Protein AF-A0A944BWU1-F1 (afdb_monomer_lite)

Sequence (364 aa):
SRRGCTFDENEFIAPIFDGNGNPDDLSQSSNGYYTRQQMIELLKYAKSKGVKVIPEIETPAHARAALVAMKARYNKYAATDMAMAEQYKMWDDNDKSVYTSAQSYHDNVLNVAHEGVFNFVYKVVDELEKMWKDAGLKLDIVHLGGDEVPKGSWDASPDIQALMKAKGLKDAHEVSEYFISRVTEHLAQKGIKAGGWQEVGLDHPDSHNATVAPRFAMVNAWSTVGSRANIPYRLANAGYPTILSNVTNFYVDMAYTWHQYDKGLHWGGYCDEYASWFAQPYDVYRSERYDYNGVALDVLKSAEGKTPLQKPENIIGVQGQLWSETIRDFDQVQYYMLPKIFGLALRGWDAKPEWDDAKPETYI

Radius of gyration: 21.58 Å; chains: 1; bounding box: 47×48×66 Å

Structure (mmCIF, N/CA/C/O backbone):
data_AF-A0A944BWU1-F1
#
_entry.id   AF-A0A944BWU1-F1
#
loop_
_atom_site.group_PDB
_atom_site.id
_atom_site.type_symbol
_atom_site.label_atom_id
_atom_site.label_alt_id
_atom_site.label_comp_id
_atom_site.label_asym_id
_atom_site.label_entity_id
_atom_site.label_seq_id
_atom_site.pdbx_PDB_ins_code
_atom_site.Cartn_x
_atom_site.Cartn_y
_atom_site.Cartn_z
_atom_site.occupancy
_atom_site.B_iso_or_equiv
_atom_site.auth_seq_id
_atom_site.auth_comp_id
_atom_site.auth_asym_id
_atom_site.auth_atom_id
_atom_site.pdbx_PDB_model_num
ATOM 1 N N . SER A 1 1 ? 10.413 -11.295 -10.332 1.00 81.44 1 SER A N 1
ATOM 2 C CA . SER A 1 1 ? 11.051 -10.843 -9.079 1.00 81.44 1 SER A CA 1
ATOM 3 C C . SER A 1 1 ? 12.186 -11.790 -8.752 1.00 81.44 1 SER A C 1
ATOM 5 O O . SER A 1 1 ? 11.959 -12.887 -8.255 1.00 81.44 1 SER A O 1
ATOM 7 N N . ARG A 1 2 ? 13.401 -11.392 -9.128 1.00 90.75 2 ARG A N 1
ATOM 8 C CA . ARG A 1 2 ? 14.630 -12.078 -8.735 1.00 90.75 2 ARG A CA 1
ATOM 9 C C . ARG A 1 2 ? 15.527 -11.060 -8.046 1.00 90.75 2 ARG A C 1
ATOM 11 O O . ARG A 1 2 ? 15.568 -9.907 -8.492 1.00 90.75 2 ARG A O 1
ATOM 18 N N . ARG A 1 3 ? 16.199 -11.478 -6.981 1.00 93.12 3 ARG A N 1
ATOM 19 C CA . ARG A 1 3 ? 17.168 -10.698 -6.224 1.00 93.12 3 ARG A CA 1
ATOM 20 C C . ARG A 1 3 ? 18.500 -11.429 -6.208 1.00 93.12 3 ARG A C 1
ATOM 22 O O . ARG A 1 3 ? 18.547 -12.619 -5.917 1.00 93.12 3 ARG A O 1
ATOM 29 N N . GLY A 1 4 ? 19.575 -10.721 -6.521 1.00 92.81 4 GLY A N 1
ATOM 30 C CA . GLY A 1 4 ? 20.904 -11.315 -6.622 1.00 92.81 4 GLY A CA 1
ATOM 31 C C . GLY A 1 4 ? 22.009 -10.274 -6.568 1.00 92.81 4 GLY A C 1
ATOM 32 O O . GLY A 1 4 ? 21.749 -9.079 -6.693 1.00 92.81 4 GLY A O 1
ATOM 33 N N . CYS A 1 5 ? 23.248 -10.718 -6.372 1.00 91.94 5 CYS A N 1
ATOM 34 C CA . CYS A 1 5 ? 24.413 -9.833 -6.325 1.00 91.94 5 CYS A CA 1
ATOM 35 C C . CYS A 1 5 ? 24.635 -9.138 -7.680 1.00 91.94 5 CYS A C 1
ATOM 37 O O . CYS A 1 5 ? 25.035 -9.780 -8.649 1.00 91.94 5 CYS A O 1
ATOM 39 N N . THR A 1 6 ? 24.378 -7.831 -7.747 1.00 92.12 6 THR A N 1
ATOM 40 C CA . THR A 1 6 ? 24.479 -7.007 -8.963 1.00 92.12 6 THR A CA 1
ATOM 41 C C . THR A 1 6 ? 25.117 -5.653 -8.660 1.00 92.12 6 THR A C 1
ATOM 43 O O . THR A 1 6 ? 25.081 -5.186 -7.522 1.00 92.12 6 THR A O 1
ATOM 46 N N . PHE A 1 7 ? 25.685 -5.028 -9.693 1.00 90.25 7 PHE A N 1
ATOM 47 C CA . PHE A 1 7 ? 26.200 -3.658 -9.660 1.00 90.25 7 PHE A CA 1
ATOM 48 C C . PHE A 1 7 ? 25.303 -2.651 -10.396 1.00 90.25 7 PHE A C 1
ATOM 50 O O . PHE A 1 7 ? 25.502 -1.451 -10.227 1.00 90.25 7 PHE A O 1
ATOM 57 N N . ASP A 1 8 ? 24.352 -3.110 -11.218 1.00 91.12 8 ASP A N 1
ATOM 58 C CA . ASP A 1 8 ? 23.566 -2.253 -12.122 1.00 91.12 8 ASP A CA 1
ATOM 59 C C . ASP A 1 8 ? 22.047 -2.494 -12.085 1.00 91.12 8 ASP A C 1
ATOM 61 O O . ASP A 1 8 ? 21.281 -1.699 -12.623 1.00 91.12 8 ASP A O 1
ATOM 65 N N . GLU A 1 9 ? 21.617 -3.589 -11.458 1.00 93.94 9 GLU A N 1
ATOM 66 C CA . GLU A 1 9 ? 20.231 -4.048 -11.367 1.00 93.94 9 GLU A CA 1
ATOM 67 C C . GLU A 1 9 ? 19.483 -4.223 -12.710 1.00 93.94 9 GLU A C 1
ATOM 69 O O . GLU A 1 9 ? 18.250 -4.221 -12.747 1.00 93.94 9 GLU A O 1
ATOM 74 N N . ASN A 1 10 ? 20.197 -4.436 -13.824 1.00 91.25 10 ASN A N 1
ATOM 75 C CA . ASN A 1 10 ? 19.574 -4.590 -15.149 1.00 91.25 10 ASN A CA 1
ATOM 76 C C . ASN A 1 10 ? 18.843 -5.936 -15.343 1.00 91.25 10 ASN A C 1
ATOM 78 O O . ASN A 1 10 ? 17.923 -6.029 -16.156 1.00 91.25 10 ASN A O 1
ATOM 82 N N . GLU A 1 11 ? 19.228 -6.989 -14.617 1.00 90.88 11 GLU A N 1
ATOM 83 C CA . GLU A 1 11 ? 18.634 -8.334 -14.756 1.00 90.88 11 GLU A CA 1
ATOM 84 C C . GLU A 1 11 ? 17.853 -8.809 -13.520 1.00 90.88 11 GLU A C 1
ATOM 86 O O . GLU A 1 11 ? 16.952 -9.656 -13.620 1.00 90.88 11 GLU A O 1
ATOM 91 N N . PHE A 1 12 ? 18.214 -8.290 -12.348 1.00 92.69 12 PHE A N 1
ATOM 92 C CA . PHE A 1 12 ? 17.651 -8.619 -11.042 1.00 92.69 12 PHE A CA 1
ATOM 93 C C . PHE A 1 12 ? 17.955 -7.492 -10.052 1.00 92.69 12 PHE A C 1
ATOM 95 O O . PHE A 1 12 ? 18.877 -6.714 -10.259 1.00 92.69 12 PHE A O 1
ATOM 102 N N . ILE A 1 13 ? 17.167 -7.400 -8.983 1.00 93.88 13 ILE A N 1
ATOM 103 C CA . ILE A 1 13 ? 17.279 -6.334 -7.977 1.00 93.88 13 ILE A CA 1
ATOM 104 C C . ILE A 1 13 ? 18.350 -6.722 -6.946 1.00 93.88 13 ILE A C 1
ATOM 106 O O . ILE A 1 13 ? 18.571 -7.909 -6.698 1.00 93.88 13 ILE A O 1
ATOM 110 N N . ALA A 1 14 ? 18.997 -5.749 -6.312 1.00 93.25 14 ALA A N 1
ATOM 111 C CA . ALA A 1 14 ? 19.922 -6.007 -5.217 1.00 93.25 14 ALA A CA 1
ATOM 112 C C . ALA A 1 14 ? 19.252 -6.802 -4.064 1.00 93.25 14 ALA A C 1
ATOM 114 O O . ALA A 1 14 ? 18.037 -6.666 -3.826 1.00 93.25 14 ALA A O 1
ATOM 115 N N . PRO A 1 15 ? 20.014 -7.647 -3.339 1.00 92.25 15 PRO A N 1
ATOM 116 C CA . PRO A 1 15 ? 19.483 -8.431 -2.227 1.00 92.25 15 PRO A CA 1
ATOM 117 C C . PRO A 1 15 ? 19.011 -7.544 -1.068 1.00 92.25 15 PRO A C 1
ATOM 119 O O . PRO A 1 15 ? 19.617 -6.515 -0.777 1.00 92.25 15 PRO A O 1
ATOM 122 N N . ILE A 1 16 ? 17.947 -7.966 -0.383 1.00 91.44 16 ILE A N 1
ATOM 123 C CA . ILE A 1 16 ? 17.478 -7.373 0.876 1.00 91.44 16 ILE A CA 1
ATOM 124 C C . ILE A 1 16 ? 16.772 -8.447 1.712 1.00 91.44 16 ILE A C 1
ATOM 126 O O . ILE A 1 16 ? 16.120 -9.323 1.144 1.00 91.44 16 ILE A O 1
ATOM 130 N N . PHE A 1 17 ? 16.888 -8.342 3.040 1.00 89.94 17 PHE A N 1
ATOM 131 C CA . PHE A 1 17 ? 16.266 -9.179 4.080 1.00 89.94 17 PHE A CA 1
ATOM 132 C C . PHE A 1 17 ? 16.670 -10.659 4.121 1.00 89.94 17 PHE A C 1
ATOM 134 O O . PHE A 1 17 ? 17.009 -11.147 5.201 1.00 89.94 17 PHE A O 1
ATOM 141 N N . ASP A 1 18 ? 16.611 -11.362 2.991 1.00 86.50 18 ASP A N 1
ATOM 142 C CA . ASP A 1 18 ? 16.863 -12.799 2.884 1.00 86.50 18 ASP A CA 1
ATOM 143 C C . ASP A 1 18 ? 17.530 -13.190 1.553 1.00 86.50 18 ASP A C 1
ATOM 145 O O . ASP A 1 18 ? 17.575 -12.419 0.588 1.00 86.50 18 ASP A O 1
ATOM 149 N N . GLY A 1 19 ? 18.007 -14.432 1.493 1.00 85.12 19 GLY A N 1
ATOM 150 C CA . GLY A 1 19 ? 18.585 -15.069 0.319 1.00 85.12 19 GLY A CA 1
ATOM 151 C C . GLY A 1 19 ? 20.106 -15.179 0.369 1.00 85.12 19 GLY A C 1
ATOM 152 O O . GLY A 1 19 ? 20.797 -14.529 1.147 1.00 85.12 19 GLY A O 1
ATOM 153 N N . ASN A 1 20 ? 20.642 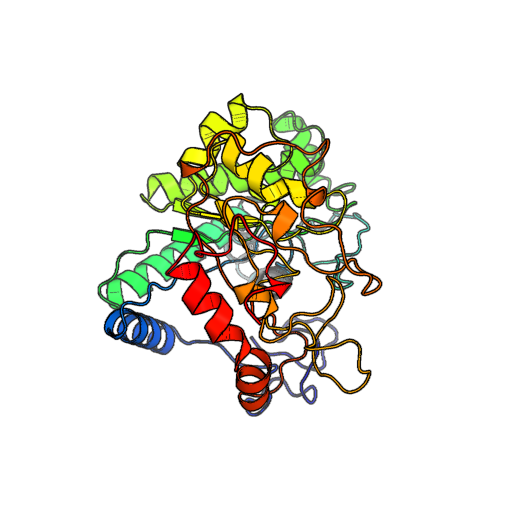-16.012 -0.520 1.00 88.81 20 ASN A N 1
ATOM 154 C CA . ASN A 1 20 ? 22.075 -16.298 -0.643 1.00 88.81 20 ASN A CA 1
ATOM 155 C C . ASN A 1 20 ? 22.765 -15.488 -1.759 1.00 88.81 20 ASN A C 1
ATOM 157 O O . ASN A 1 20 ? 23.898 -15.785 -2.132 1.00 88.81 20 ASN A O 1
ATOM 161 N N . GLY A 1 21 ? 22.074 -14.494 -2.325 1.00 88.56 21 GLY A N 1
ATOM 162 C CA . GLY A 1 21 ? 22.569 -13.684 -3.439 1.00 88.56 21 GLY A CA 1
ATOM 163 C C . GLY A 1 21 ? 22.506 -14.365 -4.812 1.00 88.56 21 GLY A C 1
ATOM 164 O O . GLY A 1 21 ? 22.891 -13.731 -5.796 1.00 88.56 21 GLY A O 1
ATOM 165 N N . ASN A 1 22 ? 22.004 -15.603 -4.906 1.00 91.31 22 ASN A N 1
ATOM 166 C CA . ASN A 1 22 ? 21.746 -16.279 -6.174 1.00 91.31 22 ASN A CA 1
ATOM 167 C C . ASN A 1 22 ? 20.321 -15.954 -6.679 1.00 91.31 22 ASN A C 1
ATOM 169 O O . ASN A 1 22 ? 19.347 -16.405 -6.070 1.00 91.31 22 ASN A O 1
ATOM 173 N N . PRO A 1 23 ? 20.164 -15.220 -7.797 1.00 90.56 23 PRO A N 1
ATOM 174 C CA . PRO A 1 23 ? 18.848 -14.850 -8.325 1.00 90.56 23 PRO A CA 1
ATOM 175 C C . PRO A 1 23 ? 18.046 -16.033 -8.884 1.00 90.56 23 PRO A C 1
ATOM 177 O O . PRO A 1 23 ? 16.837 -15.900 -9.076 1.00 90.56 23 PRO A O 1
ATOM 180 N N . ASP A 1 24 ? 18.697 -17.168 -9.148 1.00 90.31 24 ASP A N 1
ATOM 181 C CA . ASP A 1 24 ? 18.062 -18.367 -9.701 1.00 90.31 24 ASP A CA 1
ATOM 182 C C . ASP A 1 24 ? 17.735 -19.418 -8.629 1.00 90.31 24 ASP A C 1
ATOM 184 O O . ASP A 1 24 ? 17.100 -20.431 -8.926 1.00 90.31 24 ASP A O 1
ATOM 188 N N . ASP A 1 25 ? 18.130 -19.180 -7.374 1.00 88.94 25 ASP A N 1
ATOM 189 C CA . ASP A 1 25 ? 17.728 -20.030 -6.260 1.00 88.94 25 ASP A CA 1
ATOM 190 C C . ASP A 1 25 ? 16.296 -19.690 -5.823 1.00 88.94 25 ASP A C 1
ATOM 192 O O . ASP A 1 25 ? 16.039 -18.708 -5.119 1.00 88.94 25 ASP A O 1
ATOM 196 N N . LEU A 1 26 ? 15.353 -20.518 -6.275 1.00 84.81 26 LEU A N 1
ATOM 197 C CA . LEU A 1 26 ? 13.933 -20.420 -5.939 1.00 84.81 26 LEU A CA 1
ATOM 198 C C . LEU A 1 26 ? 13.568 -21.152 -4.639 1.00 84.81 26 LEU A C 1
ATOM 200 O O . LEU A 1 26 ? 12.393 -21.162 -4.279 1.00 84.81 26 LEU A O 1
ATOM 204 N N . SER A 1 27 ? 14.526 -21.781 -3.943 1.00 84.31 27 SER A N 1
ATOM 205 C CA . SER A 1 27 ? 14.257 -22.357 -2.619 1.00 84.31 27 SER A CA 1
ATOM 206 C C . SER A 1 27 ? 14.307 -21.314 -1.501 1.00 84.31 27 SER A C 1
ATOM 208 O O . SER A 1 27 ? 13.950 -21.632 -0.371 1.00 84.31 27 SER A O 1
ATOM 210 N N . GLN A 1 28 ? 14.775 -20.096 -1.791 1.00 82.94 28 GLN A N 1
ATOM 211 C CA . GLN A 1 28 ? 14.831 -18.977 -0.845 1.00 82.94 28 GLN A CA 1
ATOM 212 C C . GLN A 1 28 ? 13.562 -18.124 -0.921 1.00 82.94 28 GLN A C 1
ATOM 214 O O . GLN A 1 28 ? 12.964 -17.983 -1.988 1.00 82.94 28 GLN A O 1
ATOM 219 N N . SER A 1 29 ? 13.199 -17.468 0.185 1.00 85.94 29 SER A N 1
ATOM 220 C CA . SER A 1 29 ? 12.002 -16.613 0.245 1.00 85.94 29 SER A CA 1
ATOM 221 C C . SER A 1 29 ? 12.137 -15.286 -0.519 1.00 85.94 29 SER A C 1
ATOM 223 O O . SER A 1 29 ? 11.145 -14.614 -0.797 1.00 85.94 29 SER A O 1
ATOM 225 N N . SER A 1 30 ? 13.360 -14.909 -0.904 1.00 86.25 30 SER A N 1
ATOM 226 C CA . SER A 1 30 ? 13.665 -13.634 -1.564 1.00 86.25 30 SER A CA 1
ATOM 227 C C . SER A 1 30 ? 13.317 -13.581 -3.059 1.00 86.25 30 SER A C 1
ATOM 229 O O . SER A 1 30 ? 13.330 -12.496 -3.654 1.00 86.25 30 SER A O 1
ATOM 231 N N . ASN A 1 31 ? 12.984 -14.727 -3.663 1.00 89.12 31 ASN A N 1
ATOM 232 C CA . ASN A 1 31 ? 12.695 -14.885 -5.086 1.00 89.12 31 ASN A CA 1
ATOM 233 C C . ASN A 1 31 ? 11.316 -15.522 -5.313 1.00 89.12 31 ASN A C 1
ATOM 235 O O . ASN A 1 31 ? 10.834 -16.308 -4.507 1.00 89.12 31 ASN A O 1
ATOM 239 N N . GLY A 1 32 ? 10.700 -15.229 -6.463 1.00 88.81 32 GLY A N 1
ATOM 240 C CA . GLY A 1 32 ? 9.441 -15.856 -6.880 1.00 88.81 32 GLY A CA 1
ATOM 241 C C . GLY A 1 32 ? 8.279 -14.879 -7.048 1.00 88.81 32 GLY A C 1
ATOM 242 O O . GLY A 1 32 ? 8.305 -13.745 -6.569 1.00 88.81 32 GLY A O 1
ATOM 243 N N . TYR A 1 33 ? 7.278 -15.300 -7.817 1.00 92.62 33 TYR A N 1
ATOM 244 C CA . TYR A 1 33 ? 6.085 -14.521 -8.146 1.00 92.62 33 TYR A CA 1
ATOM 245 C C . TYR A 1 33 ? 4.916 -15.450 -8.474 1.00 92.62 33 TYR A C 1
ATOM 247 O O . TYR A 1 33 ? 5.117 -16.589 -8.896 1.00 92.62 33 TYR A O 1
ATOM 255 N N . TYR A 1 34 ? 3.694 -14.932 -8.357 1.00 95.19 34 TYR A N 1
ATOM 256 C CA . TYR A 1 34 ? 2.519 -15.598 -8.903 1.00 95.19 34 TYR A CA 1
ATOM 257 C C . TYR A 1 34 ? 2.485 -15.438 -10.419 1.00 95.19 34 TYR A C 1
ATOM 259 O O . TYR A 1 34 ? 2.422 -14.327 -10.948 1.00 95.19 34 TYR A O 1
ATOM 267 N N . THR A 1 35 ? 2.475 -16.556 -11.136 1.00 97.56 35 THR A N 1
ATOM 268 C CA . THR A 1 35 ? 2.097 -16.548 -12.549 1.00 97.56 35 THR A CA 1
ATOM 269 C C . THR A 1 35 ? 0.625 -16.166 -12.696 1.00 97.56 35 THR A C 1
ATOM 271 O O . THR A 1 35 ? -0.179 -16.320 -11.775 1.00 97.56 35 THR A O 1
ATOM 274 N N . ARG A 1 36 ? 0.235 -15.736 -13.900 1.00 98.25 36 ARG A N 1
ATOM 275 C CA . ARG A 1 36 ? -1.164 -15.435 -14.232 1.00 98.25 36 ARG A CA 1
ATOM 276 C C . ARG A 1 36 ? -2.118 -16.581 -13.866 1.00 98.25 36 ARG A C 1
ATOM 278 O O . ARG A 1 36 ? -3.187 -16.343 -13.315 1.00 98.25 36 ARG A O 1
ATOM 285 N N . GLN A 1 37 ? -1.721 -17.818 -14.168 1.00 98.69 37 GLN A N 1
ATOM 286 C CA . GLN A 1 37 ? -2.529 -19.005 -13.895 1.00 98.69 37 GLN A CA 1
ATOM 287 C C . GLN A 1 37 ? -2.661 -19.261 -12.389 1.00 98.69 37 GLN A C 1
ATOM 289 O O . GLN A 1 37 ? -3.776 -19.452 -11.909 1.00 98.69 37 GLN A O 1
ATOM 294 N N . GLN A 1 38 ? -1.560 -19.168 -11.636 1.00 98.56 38 GLN A N 1
ATOM 295 C CA . GLN A 1 38 ? -1.592 -19.300 -10.175 1.00 98.56 38 GLN A CA 1
ATOM 296 C C . GLN A 1 38 ? -2.449 -18.209 -9.521 1.00 98.56 38 GLN A C 1
ATOM 298 O O . GLN A 1 38 ? -3.192 -18.498 -8.590 1.00 98.56 38 GLN A O 1
ATOM 303 N N . MET A 1 39 ? -2.405 -16.973 -10.030 1.00 98.44 39 MET A N 1
ATOM 304 C CA . MET A 1 39 ? -3.275 -15.896 -9.552 1.00 98.44 39 MET A CA 1
ATOM 305 C C . MET A 1 39 ? -4.756 -16.220 -9.803 1.00 98.44 39 MET A C 1
ATOM 307 O O . MET A 1 39 ? -5.577 -16.102 -8.901 1.00 98.44 39 MET A O 1
ATOM 311 N N . ILE A 1 40 ? -5.116 -16.703 -10.997 1.00 98.81 40 ILE A N 1
ATOM 312 C CA . ILE A 1 40 ? -6.495 -17.124 -11.307 1.00 98.81 40 ILE A CA 1
ATOM 313 C C . ILE A 1 40 ? -6.959 -18.262 -10.387 1.00 98.81 40 ILE A C 1
ATOM 315 O O . ILE A 1 40 ? -8.105 -18.265 -9.931 1.00 98.81 40 ILE A O 1
ATOM 319 N N . GLU A 1 41 ? -6.090 -19.231 -10.108 1.00 98.81 41 GLU A N 1
ATOM 320 C CA . GLU A 1 41 ? -6.378 -20.338 -9.192 1.00 98.81 41 GLU A CA 1
ATOM 321 C C . GLU A 1 41 ? -6.563 -19.855 -7.752 1.00 98.81 41 GLU A C 1
ATOM 323 O O . GLU A 1 41 ? -7.548 -20.236 -7.115 1.00 98.81 41 GLU A O 1
ATOM 328 N N . LEU A 1 42 ? -5.700 -18.952 -7.274 1.00 98.69 42 LEU A N 1
ATOM 329 C CA . LEU A 1 42 ? -5.824 -18.304 -5.967 1.00 98.69 42 LEU A CA 1
ATOM 330 C C . LEU A 1 42 ? -7.166 -17.576 -5.838 1.00 98.69 42 LEU A C 1
ATOM 332 O O . LEU A 1 42 ? -7.872 -17.750 -4.847 1.00 98.69 42 LEU A O 1
ATOM 336 N N . LEU A 1 43 ? -7.556 -16.809 -6.857 1.00 98.81 43 LEU A N 1
ATOM 337 C CA . LEU A 1 43 ? -8.822 -16.076 -6.878 1.00 98.81 43 LEU A CA 1
ATOM 338 C C . LEU A 1 43 ? -10.034 -17.011 -6.796 1.00 98.81 43 LEU A C 1
ATOM 340 O O . LEU A 1 43 ? -10.961 -16.772 -6.018 1.00 98.81 43 LEU A O 1
ATOM 344 N N . LYS A 1 44 ? -10.030 -18.104 -7.569 1.00 98.75 44 LYS A N 1
ATOM 345 C CA . LYS A 1 44 ? -11.092 -19.123 -7.516 1.00 98.75 44 LYS A CA 1
ATOM 346 C C . LYS A 1 44 ? -11.134 -19.810 -6.155 1.00 98.75 44 LYS A C 1
ATOM 348 O O . LYS A 1 44 ? -12.220 -20.035 -5.617 1.00 98.75 44 LYS A O 1
ATOM 353 N N . TYR A 1 45 ? -9.968 -20.116 -5.593 1.00 98.81 45 TYR A N 1
ATOM 354 C CA . TYR A 1 45 ? -9.859 -20.730 -4.280 1.00 98.81 45 TYR A CA 1
ATOM 355 C C . TYR A 1 45 ? -10.403 -19.808 -3.184 1.00 98.81 45 TYR A C 1
ATOM 357 O O . TYR A 1 45 ? -11.289 -20.228 -2.442 1.00 98.81 45 TYR A O 1
ATOM 365 N N . ALA A 1 46 ? -9.977 -18.543 -3.138 1.00 98.69 46 ALA A N 1
ATOM 366 C CA . ALA A 1 46 ? -10.474 -17.548 -2.188 1.00 98.69 46 ALA A CA 1
ATOM 367 C C . ALA A 1 46 ? -12.001 -17.392 -2.284 1.00 98.69 46 ALA A C 1
ATOM 369 O O . ALA A 1 46 ? -12.702 -17.511 -1.276 1.00 98.69 46 ALA A O 1
ATOM 370 N N . LYS A 1 47 ? -12.539 -17.281 -3.509 1.00 98.50 47 LYS A N 1
ATOM 371 C CA . LYS A 1 47 ? -13.989 -17.248 -3.758 1.00 98.50 47 LYS A CA 1
ATOM 372 C C . LYS A 1 47 ? -14.704 -18.469 -3.176 1.00 98.50 47 LYS A C 1
ATOM 374 O O . LYS A 1 47 ? -15.753 -18.317 -2.557 1.00 98.50 47 LYS A O 1
ATOM 379 N N . SER A 1 48 ? -14.142 -19.672 -3.336 1.00 98.50 48 SER A N 1
ATOM 380 C CA . SER A 1 48 ? -14.723 -20.910 -2.785 1.00 98.50 48 SER A CA 1
ATOM 381 C C . SER A 1 48 ? -14.799 -20.928 -1.253 1.00 98.50 48 SER A C 1
ATOM 383 O O . SER A 1 48 ? -15.536 -21.730 -0.684 1.00 98.50 48 SER A O 1
ATOM 385 N N . LYS A 1 49 ? -14.048 -20.042 -0.587 1.00 98.50 49 LYS A N 1
ATOM 386 C CA . LYS A 1 49 ? -14.034 -19.845 0.867 1.00 98.50 49 LYS A CA 1
ATOM 387 C C . LYS A 1 49 ? -14.812 -18.606 1.319 1.00 98.50 49 LYS A C 1
ATOM 389 O O . LYS A 1 49 ? -14.774 -18.279 2.497 1.00 98.50 49 LYS A O 1
ATOM 394 N N . GLY A 1 50 ? -15.499 -17.912 0.407 1.00 98.06 50 GLY A N 1
ATOM 395 C CA . GLY A 1 50 ? -16.180 -16.651 0.716 1.00 98.06 50 GLY A CA 1
ATOM 396 C C . GLY A 1 50 ? -15.224 -15.479 0.966 1.00 98.06 50 GLY A C 1
ATOM 397 O O . GLY A 1 50 ? -15.646 -14.461 1.502 1.00 98.06 50 GLY A O 1
ATOM 398 N N . VAL A 1 51 ? -13.950 -15.605 0.577 1.00 98.25 51 VAL A N 1
ATOM 399 C CA . VAL A 1 51 ? -12.923 -14.571 0.750 1.00 98.25 51 VAL A CA 1
ATOM 400 C C . VAL A 1 51 ? -12.802 -13.750 -0.530 1.00 98.25 51 VAL A C 1
ATOM 402 O O . VAL A 1 51 ? -12.611 -14.291 -1.623 1.00 98.25 51 VAL A O 1
ATOM 405 N N . LYS A 1 52 ? -12.892 -12.426 -0.394 1.00 98.00 52 LYS A N 1
ATOM 406 C CA . LYS A 1 52 ? -12.640 -11.475 -1.478 1.00 98.00 52 LYS A CA 1
ATOM 407 C C . LYS A 1 52 ? -11.166 -11.077 -1.480 1.00 98.00 52 LYS A C 1
ATOM 409 O O . LYS A 1 52 ? -10.650 -10.635 -0.462 1.00 98.00 52 LYS A O 1
ATOM 414 N N . VAL A 1 53 ? -10.511 -11.199 -2.632 1.00 98.56 53 VAL A N 1
ATOM 415 C CA . VAL A 1 53 ? -9.138 -10.714 -2.833 1.00 98.56 53 VAL A CA 1
ATOM 416 C C . VAL A 1 53 ? -9.187 -9.286 -3.364 1.00 98.56 53 VAL A C 1
ATOM 418 O O . VAL A 1 53 ? -9.856 -9.027 -4.368 1.00 98.56 53 VAL A O 1
ATOM 421 N N . ILE A 1 54 ? -8.468 -8.383 -2.700 1.00 98.56 54 ILE A N 1
ATOM 422 C CA . ILE A 1 54 ? -8.257 -6.997 -3.123 1.00 98.56 54 ILE A CA 1
ATOM 423 C C . ILE A 1 54 ? -6.764 -6.863 -3.449 1.00 98.56 54 ILE A C 1
ATOM 425 O O . ILE A 1 54 ? -5.949 -7.066 -2.552 1.00 98.56 54 ILE A O 1
ATOM 429 N N . PRO A 1 55 ? -6.379 -6.609 -4.713 1.00 98.38 55 PRO A N 1
ATOM 430 C CA . PRO A 1 55 ? -4.979 -6.429 -5.064 1.00 98.38 55 PRO A CA 1
ATOM 431 C C . PRO A 1 55 ? -4.502 -5.038 -4.647 1.00 98.38 55 PRO A C 1
ATOM 433 O O . PRO A 1 55 ? -5.203 -4.049 -4.868 1.00 98.38 55 PRO A O 1
ATOM 436 N N . GLU A 1 56 ? -3.287 -4.979 -4.114 1.00 98.31 56 GLU A N 1
ATOM 437 C CA . GLU A 1 56 ? -2.567 -3.745 -3.820 1.00 98.31 56 GLU A CA 1
ATOM 438 C C . GLU A 1 56 ? -1.396 -3.568 -4.782 1.00 98.31 56 GLU A C 1
ATOM 440 O O . GLU A 1 56 ? -0.608 -4.493 -4.984 1.00 98.31 56 GLU A O 1
ATOM 445 N N . ILE A 1 57 ? -1.313 -2.389 -5.399 1.00 95.56 57 ILE A N 1
ATOM 446 C CA . ILE A 1 57 ? -0.196 -1.968 -6.244 1.00 95.56 57 ILE A CA 1
ATOM 447 C C . ILE A 1 57 ? 0.330 -0.660 -5.665 1.00 95.56 57 ILE A C 1
ATOM 449 O O . ILE A 1 57 ? -0.198 0.410 -5.957 1.00 95.56 57 ILE A O 1
ATOM 453 N N . GLU A 1 58 ? 1.357 -0.787 -4.833 1.00 94.81 58 GLU A N 1
ATOM 454 C CA . GLU A 1 58 ? 1.897 0.308 -4.034 1.00 94.81 58 GLU A CA 1
ATOM 455 C C . GLU A 1 58 ? 2.492 1.431 -4.899 1.00 94.81 58 GLU A C 1
ATOM 457 O O . GLU A 1 58 ? 3.375 1.185 -5.731 1.00 94.81 58 GLU A O 1
ATOM 462 N N . THR A 1 59 ? 1.980 2.655 -4.723 1.00 94.62 59 THR A N 1
ATOM 463 C CA . THR A 1 59 ? 2.394 3.873 -5.439 1.00 94.62 59 THR A CA 1
ATOM 464 C C . THR A 1 59 ? 2.008 5.144 -4.662 1.00 94.62 59 THR A C 1
ATOM 466 O O . THR A 1 59 ? 0.989 5.137 -3.983 1.00 94.62 59 THR A O 1
ATOM 469 N N . PRO A 1 60 ? 2.709 6.288 -4.817 1.00 94.81 60 PRO A N 1
ATOM 470 C CA . PRO A 1 60 ? 3.890 6.504 -5.653 1.00 94.81 60 PRO A CA 1
ATOM 471 C C . PRO A 1 60 ? 5.221 6.216 -4.939 1.00 94.81 60 PRO A C 1
ATOM 473 O O . PRO A 1 60 ? 6.239 6.111 -5.622 1.00 94.81 60 PRO A O 1
ATOM 476 N N . ALA A 1 61 ? 5.239 6.093 -3.610 1.00 94.69 61 ALA A N 1
ATOM 477 C CA . ALA A 1 61 ? 6.392 5.581 -2.868 1.00 94.69 61 ALA A CA 1
ATOM 478 C C . ALA A 1 61 ? 6.447 4.045 -2.940 1.00 94.69 61 ALA A C 1
ATOM 480 O O . ALA A 1 61 ? 5.648 3.431 -3.646 1.00 94.69 61 ALA A O 1
ATOM 481 N N . HIS A 1 62 ? 7.437 3.431 -2.273 1.00 95.88 62 HIS A N 1
ATOM 482 C CA . HIS A 1 62 ? 7.618 1.965 -2.214 1.00 95.88 62 HIS A CA 1
ATOM 483 C C . HIS A 1 62 ? 7.655 1.254 -3.582 1.00 95.88 62 HIS A C 1
ATOM 485 O O . HIS A 1 62 ? 7.577 0.031 -3.688 1.00 95.88 62 HIS A O 1
ATOM 491 N N . ALA A 1 63 ? 7.900 2.000 -4.657 1.00 97.00 63 ALA A N 1
ATOM 492 C CA . ALA A 1 63 ? 7.775 1.530 -6.030 1.00 97.00 63 ALA A CA 1
ATOM 493 C C . ALA A 1 63 ? 9.119 1.099 -6.642 1.00 97.00 63 ALA A C 1
ATOM 495 O O . ALA A 1 63 ? 9.237 0.929 -7.860 1.00 97.00 63 ALA A O 1
ATOM 496 N N . ARG A 1 64 ? 10.159 0.900 -5.818 1.00 96.56 64 ARG A N 1
ATOM 497 C CA . ARG A 1 64 ? 11.533 0.617 -6.273 1.00 96.56 64 ARG A CA 1
ATOM 498 C C . ARG A 1 64 ? 11.608 -0.567 -7.234 1.00 96.56 64 ARG A C 1
ATOM 500 O O . ARG A 1 64 ? 12.288 -0.497 -8.253 1.00 96.56 64 ARG A O 1
ATOM 507 N N . ALA A 1 65 ? 10.886 -1.649 -6.939 1.00 96.19 65 ALA A N 1
ATOM 508 C CA . ALA A 1 65 ? 10.882 -2.830 -7.797 1.00 96.19 65 ALA A CA 1
ATOM 509 C C . ALA A 1 65 ? 10.330 -2.528 -9.201 1.00 96.19 65 ALA A C 1
ATOM 511 O O . ALA A 1 65 ? 10.880 -3.011 -10.192 1.00 96.19 65 ALA A O 1
ATOM 512 N N . ALA A 1 66 ? 9.285 -1.699 -9.294 1.00 97.19 66 ALA A N 1
ATOM 513 C CA . ALA A 1 66 ? 8.734 -1.250 -10.567 1.00 97.19 66 ALA A CA 1
ATOM 514 C C . ALA A 1 66 ? 9.702 -0.304 -11.296 1.00 97.19 66 ALA A C 1
ATOM 516 O O . ALA A 1 66 ? 9.926 -0.475 -12.494 1.00 97.19 66 ALA A O 1
ATOM 517 N N . LEU A 1 67 ? 10.328 0.638 -10.581 1.00 97.00 67 LEU A N 1
ATOM 518 C CA . LEU A 1 67 ? 11.314 1.568 -11.145 1.00 97.00 67 LEU A CA 1
ATOM 519 C C . LEU A 1 67 ? 12.510 0.843 -11.756 1.00 97.00 67 LEU A C 1
ATOM 521 O O . LEU A 1 67 ? 12.838 1.078 -12.918 1.00 97.00 67 LEU A O 1
ATOM 525 N N . VAL A 1 68 ? 13.133 -0.065 -11.005 1.00 96.75 68 VAL A N 1
ATOM 526 C CA . VAL A 1 68 ? 14.282 -0.846 -11.482 1.00 96.75 68 VAL A CA 1
ATOM 527 C C . VAL A 1 68 ? 13.888 -1.691 -12.697 1.00 96.75 68 VAL A C 1
ATOM 529 O O . VAL A 1 68 ? 14.570 -1.662 -13.720 1.00 96.75 68 VAL A O 1
ATOM 532 N N . ALA A 1 69 ? 12.734 -2.366 -12.649 1.00 97.00 69 ALA A N 1
ATOM 533 C CA . ALA A 1 69 ? 12.248 -3.154 -13.778 1.00 97.00 69 ALA A CA 1
ATOM 534 C C . ALA A 1 69 ? 11.989 -2.299 -15.033 1.00 97.00 69 ALA A C 1
ATOM 536 O O . ALA A 1 69 ? 12.291 -2.730 -16.149 1.00 97.00 69 ALA A O 1
ATOM 537 N N . MET A 1 70 ? 11.437 -1.090 -14.879 1.00 97.75 70 MET A N 1
ATOM 538 C CA . MET A 1 70 ? 11.185 -0.195 -16.011 1.00 97.75 70 MET A CA 1
ATOM 539 C C . MET A 1 70 ? 12.462 0.468 -16.540 1.00 97.75 70 MET A C 1
ATOM 541 O O . MET A 1 70 ? 12.562 0.667 -17.748 1.00 97.75 70 MET A O 1
ATOM 545 N N . LYS A 1 71 ? 13.476 0.715 -15.701 1.00 96.69 71 LYS A N 1
ATOM 546 C CA . LYS A 1 71 ? 14.816 1.134 -16.151 1.00 96.69 71 LYS A CA 1
ATOM 547 C C . LYS A 1 71 ? 15.501 0.042 -16.975 1.00 96.69 71 LYS A C 1
ATOM 549 O O . LYS A 1 71 ? 15.958 0.312 -18.083 1.00 96.69 71 LYS A O 1
ATOM 554 N N . ALA A 1 72 ? 15.478 -1.207 -16.506 1.00 96.44 72 ALA A N 1
ATOM 555 C CA . ALA A 1 72 ? 15.977 -2.351 -17.271 1.00 96.44 72 ALA A CA 1
ATOM 556 C C . ALA A 1 72 ? 15.243 -2.502 -18.618 1.00 96.44 72 ALA A C 1
ATOM 558 O O . ALA A 1 72 ? 15.861 -2.705 -19.667 1.00 96.44 72 ALA A O 1
ATOM 559 N N . ARG A 1 73 ? 13.909 -2.339 -18.613 1.00 97.00 73 ARG A N 1
ATOM 560 C CA . ARG A 1 73 ? 13.099 -2.314 -19.839 1.00 97.00 73 ARG A CA 1
ATOM 561 C C . ARG A 1 73 ? 13.532 -1.187 -20.780 1.00 97.00 73 ARG A C 1
ATOM 563 O O . ARG A 1 73 ? 13.673 -1.440 -21.973 1.00 97.00 73 ARG A O 1
ATOM 570 N N . TYR A 1 74 ? 13.717 0.027 -20.270 1.00 97.62 74 TYR A N 1
ATOM 571 C CA . TYR A 1 74 ? 14.156 1.170 -21.064 1.00 97.62 74 TYR A CA 1
ATOM 572 C C . TYR A 1 74 ? 15.512 0.893 -21.715 1.00 97.62 74 TYR A C 1
ATOM 574 O O . TYR A 1 74 ? 15.618 0.972 -22.935 1.00 97.62 74 TYR A O 1
ATOM 582 N N . ASN A 1 75 ? 16.505 0.445 -20.942 1.00 95.94 75 ASN A N 1
ATOM 583 C CA . ASN A 1 75 ? 17.847 0.126 -21.443 1.00 95.94 75 ASN A CA 1
ATOM 584 C C . ASN A 1 75 ? 17.817 -0.924 -22.562 1.00 95.94 75 ASN A C 1
ATOM 586 O O . ASN A 1 75 ? 18.537 -0.800 -23.552 1.00 95.94 75 ASN A O 1
ATOM 590 N N . LYS A 1 76 ? 16.936 -1.926 -22.448 1.00 95.94 76 LYS A N 1
ATOM 591 C CA . LYS A 1 76 ? 16.746 -2.952 -23.481 1.00 95.94 76 LYS A CA 1
ATOM 592 C C . LYS A 1 76 ? 16.270 -2.379 -24.822 1.00 95.94 76 LYS A C 1
ATOM 594 O O . LYS A 1 76 ? 16.677 -2.889 -25.865 1.00 95.94 76 LYS A O 1
ATOM 599 N N . TYR A 1 77 ? 15.402 -1.368 -24.813 1.00 97.88 77 TYR A N 1
ATOM 600 C CA . TYR A 1 77 ? 14.793 -0.827 -26.035 1.00 97.88 77 TYR A CA 1
ATOM 601 C C . TYR A 1 77 ? 15.414 0.489 -26.513 1.00 97.88 77 TYR A C 1
ATOM 603 O O . TYR A 1 77 ? 15.286 0.793 -27.692 1.00 97.88 77 TYR A O 1
ATOM 611 N N . ALA A 1 78 ? 16.148 1.227 -25.678 1.00 96.69 78 ALA A N 1
ATOM 612 C CA . ALA A 1 78 ? 16.654 2.569 -25.990 1.00 96.69 78 ALA A CA 1
ATOM 613 C C . ALA A 1 78 ? 17.464 2.651 -27.300 1.00 96.69 78 ALA A C 1
ATOM 615 O O . ALA A 1 78 ? 17.408 3.659 -27.999 1.00 96.69 78 ALA A O 1
ATOM 616 N N . ALA A 1 79 ? 18.184 1.585 -27.668 1.00 96.56 79 ALA A N 1
ATOM 617 C CA . ALA A 1 79 ? 18.966 1.531 -28.906 1.00 96.56 79 ALA A CA 1
ATOM 618 C C . ALA A 1 79 ? 18.170 1.092 -30.154 1.00 96.56 79 ALA A C 1
ATOM 620 O O . ALA A 1 79 ? 18.675 1.221 -31.266 1.00 96.56 79 ALA A O 1
ATOM 621 N N . THR A 1 80 ? 16.966 0.532 -29.992 1.00 97.81 80 THR A N 1
ATOM 622 C CA . THR A 1 80 ? 16.202 -0.103 -31.088 1.00 97.81 80 THR A CA 1
ATOM 623 C C . THR A 1 80 ? 14.824 0.512 -31.312 1.00 97.81 80 THR A C 1
ATOM 625 O O . THR A 1 80 ? 14.389 0.614 -32.455 1.00 97.81 80 THR A O 1
ATOM 628 N N . ASP A 1 81 ? 14.152 0.945 -30.248 1.00 98.00 81 ASP A N 1
ATOM 629 C CA . ASP A 1 81 ? 12.824 1.546 -30.273 1.00 98.00 81 ASP A CA 1
ATOM 630 C C . ASP A 1 81 ? 12.658 2.470 -29.055 1.00 98.00 81 ASP A C 1
ATOM 632 O O . ASP A 1 81 ? 12.274 2.047 -27.960 1.00 98.00 81 ASP A O 1
ATOM 636 N N . MET A 1 82 ? 12.973 3.754 -29.245 1.00 97.56 82 MET A N 1
ATOM 637 C CA . MET A 1 82 ? 12.903 4.747 -28.169 1.00 97.56 82 MET A CA 1
ATOM 638 C C . MET A 1 82 ? 11.468 4.973 -27.681 1.00 97.56 82 MET A C 1
ATOM 640 O O . MET A 1 82 ? 11.249 5.145 -26.487 1.00 97.56 82 MET A O 1
ATOM 644 N N . ALA A 1 83 ? 10.472 4.898 -28.569 1.00 97.31 83 ALA A N 1
ATOM 645 C CA . ALA A 1 83 ? 9.074 5.044 -28.171 1.00 97.31 83 ALA A CA 1
ATOM 646 C C . ALA A 1 83 ? 8.646 3.896 -27.241 1.00 97.31 83 ALA A C 1
ATOM 648 O O . ALA A 1 83 ? 7.980 4.121 -26.229 1.00 97.31 83 ALA A O 1
ATOM 649 N N . MET A 1 84 ? 9.077 2.663 -27.536 1.00 97.00 84 MET A N 1
ATOM 650 C CA . MET A 1 84 ? 8.851 1.513 -26.658 1.00 97.00 84 MET A CA 1
ATOM 651 C C . MET A 1 84 ? 9.621 1.613 -25.333 1.00 97.00 84 MET A C 1
ATOM 653 O O . MET A 1 84 ? 9.121 1.137 -24.305 1.00 97.00 84 MET A O 1
ATOM 657 N N . ALA A 1 85 ? 10.818 2.206 -25.350 1.00 97.38 85 ALA A N 1
ATOM 658 C CA . ALA A 1 85 ? 11.617 2.456 -24.155 1.00 97.38 85 ALA A CA 1
ATOM 659 C C . ALA A 1 85 ? 10.927 3.471 -23.226 1.00 97.38 85 ALA A C 1
ATOM 661 O O . ALA A 1 85 ? 10.749 3.199 -22.038 1.00 97.38 85 ALA A O 1
ATOM 662 N N . GLU A 1 86 ? 10.478 4.603 -23.771 1.00 97.44 86 GLU A N 1
ATOM 663 C CA . GLU A 1 86 ? 9.881 5.714 -23.019 1.00 97.44 86 GLU A CA 1
ATOM 664 C C . GLU A 1 86 ? 8.439 5.459 -22.561 1.00 97.44 86 GLU A C 1
ATOM 666 O O . GLU A 1 86 ? 7.976 6.112 -21.625 1.00 97.44 86 GLU A O 1
ATOM 671 N N . GLN A 1 87 ? 7.740 4.484 -23.157 1.00 97.94 87 GLN A N 1
ATOM 672 C CA . GLN A 1 87 ? 6.326 4.186 -22.889 1.00 97.94 87 GLN A CA 1
ATOM 673 C C . GLN A 1 87 ? 5.972 4.099 -21.393 1.00 97.94 87 GLN A C 1
ATOM 675 O O . GLN A 1 87 ? 4.878 4.507 -20.998 1.00 97.94 87 GLN A O 1
ATOM 680 N N . TYR A 1 88 ? 6.884 3.559 -20.580 1.00 98.19 88 TYR A N 1
ATOM 681 C CA . TYR A 1 88 ? 6.725 3.371 -19.134 1.00 98.19 88 TYR A CA 1
ATOM 682 C C . TYR A 1 88 ? 7.854 4.046 -18.342 1.00 98.19 88 TYR A C 1
ATOM 684 O O . TYR A 1 88 ? 8.271 3.543 -17.300 1.00 98.19 88 TYR A O 1
ATOM 692 N N . LYS A 1 89 ? 8.405 5.155 -18.846 1.00 97.81 89 LYS A N 1
ATOM 693 C CA . LYS A 1 89 ? 9.387 5.947 -18.099 1.00 97.81 89 LYS A CA 1
ATOM 694 C C . LYS A 1 89 ? 8.706 6.621 -16.905 1.00 97.81 89 LYS A C 1
ATOM 696 O O . LYS A 1 89 ? 7.680 7.278 -17.059 1.00 97.81 89 LYS A O 1
ATOM 701 N N . MET A 1 90 ? 9.274 6.431 -15.716 1.00 97.44 90 MET A N 1
ATOM 702 C CA . MET A 1 90 ? 8.693 6.862 -14.432 1.00 97.44 90 MET A CA 1
ATOM 703 C C . MET A 1 90 ? 9.688 7.646 -13.564 1.00 97.44 90 MET A C 1
ATOM 705 O O . MET A 1 90 ? 9.525 7.724 -12.350 1.00 97.44 90 MET A O 1
ATOM 709 N N . TRP A 1 91 ? 10.752 8.170 -14.167 1.00 97.56 91 TRP A N 1
ATOM 710 C CA . TRP A 1 91 ? 11.805 8.930 -13.499 1.00 97.56 91 TRP A CA 1
ATOM 711 C C . TRP A 1 91 ? 12.241 10.093 -14.387 1.00 97.56 91 TRP A C 1
ATOM 713 O O . TRP A 1 91 ? 12.100 10.032 -15.610 1.00 97.56 91 TRP A O 1
ATOM 723 N N . ASP A 1 92 ? 12.841 11.088 -13.750 1.00 97.25 92 ASP A N 1
ATOM 724 C CA . ASP A 1 92 ? 13.481 12.232 -14.388 1.00 97.25 92 ASP A CA 1
ATOM 725 C C . ASP A 1 92 ? 15.002 12.034 -14.298 1.00 97.25 92 ASP A C 1
ATOM 727 O O . ASP A 1 92 ? 15.549 11.812 -13.217 1.00 97.25 92 ASP A O 1
ATOM 731 N N . ASP A 1 93 ? 15.691 12.051 -15.443 1.00 95.81 93 ASP A N 1
ATOM 732 C CA . ASP A 1 93 ? 17.146 11.831 -15.515 1.00 95.81 93 ASP A CA 1
ATOM 733 C C . ASP A 1 93 ? 17.946 12.972 -14.861 1.00 95.81 93 ASP A C 1
ATOM 735 O O . ASP A 1 93 ? 19.133 12.816 -14.570 1.00 95.81 93 ASP A O 1
ATOM 739 N N . ASN A 1 94 ? 17.307 14.124 -14.642 1.00 97.25 94 ASN A N 1
ATOM 740 C CA . ASN A 1 94 ? 17.889 15.305 -14.019 1.00 97.25 94 ASN A CA 1
ATOM 741 C C . ASN A 1 94 ? 17.383 15.533 -12.593 1.00 97.25 94 ASN A C 1
ATOM 743 O O . ASN A 1 94 ? 17.696 16.577 -12.012 1.00 97.25 94 ASN A O 1
ATOM 747 N N . ASP A 1 95 ? 16.637 14.583 -12.026 1.00 97.31 95 ASP A N 1
ATOM 748 C CA . ASP A 1 95 ? 16.218 14.655 -10.635 1.00 97.31 95 ASP A CA 1
ATOM 749 C C . ASP A 1 95 ? 17.432 14.540 -9.707 1.00 97.31 95 ASP A C 1
ATOM 751 O O . ASP A 1 95 ? 18.160 13.546 -9.705 1.00 97.31 95 ASP A O 1
ATOM 755 N N . LYS A 1 96 ? 17.661 15.593 -8.921 1.00 97.00 96 LYS A N 1
ATOM 756 C CA . LYS A 1 96 ? 18.735 15.669 -7.918 1.00 97.00 96 LYS A CA 1
ATOM 757 C C . LYS A 1 96 ? 18.190 15.672 -6.495 1.00 97.00 96 LYS A C 1
ATOM 759 O O . LYS A 1 96 ? 18.888 16.104 -5.577 1.00 97.00 96 LYS A O 1
ATOM 764 N N . SER A 1 97 ? 16.936 15.262 -6.320 1.00 96.56 97 SER A N 1
ATOM 765 C CA . SER A 1 97 ? 16.287 15.198 -5.015 1.00 96.56 97 SER A CA 1
ATOM 766 C C . SER A 1 97 ? 17.069 14.272 -4.090 1.00 96.56 97 SER A C 1
ATOM 768 O O . SER A 1 97 ? 17.503 13.192 -4.489 1.00 96.56 97 SER A O 1
ATOM 770 N N . VAL A 1 98 ? 17.250 14.698 -2.842 1.00 96.38 98 VAL A N 1
ATOM 771 C CA . VAL A 1 98 ? 17.925 13.912 -1.808 1.00 96.38 98 VAL A CA 1
ATOM 772 C C . VAL A 1 98 ? 16.907 13.610 -0.727 1.00 96.38 98 VAL A C 1
ATOM 774 O O . VAL A 1 98 ? 16.453 14.509 -0.023 1.00 96.38 98 VAL A O 1
ATOM 777 N N . TYR A 1 99 ? 16.555 12.337 -0.602 1.00 95.81 99 TYR A N 1
ATOM 778 C CA . TYR A 1 99 ? 15.606 11.852 0.389 1.00 95.81 99 TYR A CA 1
ATOM 779 C C . TYR A 1 99 ? 15.996 10.450 0.842 1.00 95.81 99 TYR A C 1
ATOM 781 O O . TYR A 1 99 ? 16.684 9.726 0.125 1.00 95.81 99 TYR A O 1
ATOM 789 N N . THR A 1 100 ? 15.515 10.062 2.017 1.00 96.56 100 THR A N 1
ATOM 790 C CA . THR A 1 100 ? 15.667 8.709 2.555 1.00 96.56 100 THR A CA 1
ATOM 791 C C . THR A 1 100 ? 14.280 8.206 2.931 1.00 96.56 100 THR A C 1
ATOM 793 O O . THR A 1 100 ? 13.592 8.847 3.726 1.00 96.56 100 THR A O 1
ATOM 796 N N . SER A 1 101 ? 13.848 7.093 2.335 1.00 95.88 101 SER A N 1
ATOM 797 C CA . SER A 1 101 ? 12.591 6.438 2.704 1.00 95.88 101 SER A CA 1
ATOM 798 C C . SER A 1 101 ? 12.685 5.794 4.087 1.00 95.88 101 SER A C 1
ATOM 800 O O . SER A 1 101 ? 13.782 5.608 4.619 1.00 95.88 101 SER A O 1
ATOM 802 N N . ALA A 1 102 ? 11.549 5.390 4.658 1.00 92.62 102 ALA A N 1
ATOM 803 C CA . ALA A 1 102 ? 11.523 4.691 5.943 1.00 92.62 102 ALA A CA 1
ATOM 804 C C . ALA A 1 102 ? 12.386 3.407 5.943 1.00 92.62 102 ALA A C 1
ATOM 806 O O . ALA A 1 102 ? 13.009 3.070 6.946 1.00 92.62 102 ALA A O 1
ATOM 807 N N . GLN A 1 103 ? 12.527 2.750 4.788 1.00 95.00 103 GLN A N 1
ATOM 808 C CA . GLN A 1 103 ? 13.336 1.542 4.576 1.00 95.00 103 GLN A CA 1
ATOM 809 C C . GLN A 1 103 ? 14.749 1.854 4.044 1.00 95.00 103 GLN A C 1
ATOM 811 O O . GLN A 1 103 ? 15.442 0.967 3.551 1.00 95.00 103 GLN A O 1
ATOM 816 N N . SER A 1 104 ? 15.196 3.110 4.153 1.00 95.50 104 SER A N 1
ATOM 817 C CA . SER A 1 104 ? 16.531 3.581 3.751 1.00 95.50 104 SER A CA 1
ATOM 818 C C . SER A 1 104 ? 16.836 3.507 2.247 1.00 95.50 104 SER A C 1
ATOM 820 O O . SER A 1 104 ? 18.001 3.457 1.842 1.00 95.50 104 SER A O 1
ATOM 822 N N . TYR A 1 105 ? 15.803 3.545 1.403 1.00 95.81 105 TYR A N 1
ATOM 823 C CA . TYR A 1 105 ? 15.966 3.722 -0.039 1.00 95.81 105 TYR A CA 1
ATOM 824 C C . TYR A 1 105 ? 16.036 5.202 -0.426 1.00 95.81 105 TYR A C 1
ATOM 826 O O . TYR A 1 105 ? 15.522 6.069 0.277 1.00 95.81 105 TYR A O 1
ATOM 834 N N . HIS A 1 106 ? 16.670 5.472 -1.568 1.00 95.69 106 HIS A N 1
ATOM 835 C CA . HIS A 1 106 ? 16.888 6.823 -2.110 1.00 95.69 106 HIS A CA 1
ATOM 836 C C . HIS A 1 106 ? 16.391 6.935 -3.568 1.00 95.69 106 HIS A C 1
ATOM 838 O O . HIS A 1 106 ? 16.669 7.903 -4.269 1.00 95.69 106 HIS A O 1
ATOM 844 N N . ASP A 1 107 ? 15.703 5.896 -4.049 1.00 94.94 107 ASP A N 1
ATOM 845 C CA . ASP A 1 107 ? 15.316 5.675 -5.444 1.00 94.94 107 ASP A CA 1
ATOM 846 C C . ASP A 1 107 ? 13.987 4.893 -5.560 1.00 94.94 107 ASP A C 1
ATOM 848 O O . ASP A 1 107 ? 13.780 4.147 -6.519 1.00 94.94 107 ASP A O 1
ATOM 852 N N . ASN A 1 108 ? 13.091 5.024 -4.572 1.00 95.94 108 ASN A N 1
ATOM 853 C CA . ASN A 1 108 ? 11.853 4.237 -4.473 1.00 95.94 108 ASN A CA 1
ATOM 854 C C . ASN A 1 108 ? 10.561 5.010 -4.789 1.00 95.94 108 ASN A C 1
ATOM 856 O O . ASN A 1 108 ? 9.484 4.445 -4.608 1.00 95.94 108 ASN A O 1
ATOM 860 N N . VAL A 1 109 ? 10.648 6.260 -5.252 1.00 96.88 109 VAL A N 1
ATOM 861 C CA . VAL A 1 109 ? 9.478 7.113 -5.519 1.00 96.88 109 VAL A CA 1
ATOM 862 C C . VAL A 1 109 ? 9.307 7.363 -7.016 1.00 96.88 109 VAL A C 1
ATOM 864 O O . VAL A 1 109 ? 10.249 7.762 -7.700 1.00 96.88 109 VAL A O 1
ATOM 867 N N . LEU A 1 110 ? 8.098 7.137 -7.532 1.00 97.38 110 LEU A N 1
ATOM 868 C CA . LEU A 1 110 ? 7.738 7.424 -8.922 1.00 97.38 110 LEU A CA 1
ATOM 869 C C . LEU A 1 110 ? 7.760 8.932 -9.196 1.00 97.38 110 LEU A C 1
ATOM 871 O O . LEU A 1 110 ? 7.271 9.726 -8.394 1.00 97.38 110 LEU A O 1
ATOM 875 N N . ASN A 1 111 ? 8.250 9.342 -10.363 1.00 97.00 111 ASN A N 1
ATOM 876 C CA . ASN A 1 111 ? 8.110 10.719 -10.825 1.00 97.00 111 ASN A CA 1
ATOM 877 C C . ASN A 1 111 ? 6.773 10.895 -11.562 1.00 97.00 111 ASN A C 1
ATOM 879 O O . ASN A 1 111 ? 6.632 10.555 -12.739 1.00 97.00 111 ASN A O 1
ATOM 883 N N . VAL A 1 112 ? 5.781 11.432 -10.852 1.00 96.62 112 VAL A N 1
ATOM 884 C CA . VAL A 1 112 ? 4.389 11.544 -11.320 1.00 96.62 112 VAL A CA 1
ATOM 885 C C . VAL A 1 112 ? 4.158 12.637 -12.376 1.00 96.62 112 VAL A C 1
ATOM 887 O O . VAL A 1 112 ? 3.029 12.801 -12.845 1.00 96.62 112 VAL A O 1
ATOM 890 N N . ALA A 1 113 ? 5.203 13.364 -12.791 1.00 97.62 113 ALA A N 1
ATOM 891 C CA . ALA A 1 113 ? 5.144 14.261 -13.946 1.00 97.62 113 ALA A CA 1
ATOM 892 C C . ALA A 1 113 ? 5.154 13.508 -15.286 1.00 97.62 113 ALA A C 1
ATOM 894 O O . ALA A 1 113 ? 4.711 14.057 -16.296 1.00 97.62 113 ALA A O 1
ATOM 895 N N . HIS A 1 114 ? 5.610 12.251 -15.312 1.00 97.56 114 HIS A N 1
ATOM 896 C CA . HIS A 1 114 ? 5.678 11.465 -16.542 1.00 97.56 114 HIS A CA 1
ATOM 897 C C . HIS A 1 114 ? 4.402 10.663 -16.806 1.00 97.56 114 HIS A C 1
ATOM 899 O O . HIS A 1 114 ? 3.930 9.894 -15.967 1.00 97.56 114 HIS A O 1
ATOM 905 N N . GLU A 1 115 ? 3.915 10.724 -18.048 1.00 97.38 115 GLU A N 1
ATOM 906 C CA . GLU A 1 115 ? 2.805 9.888 -18.532 1.00 97.38 115 GLU A CA 1
ATOM 907 C C . GLU A 1 115 ? 3.091 8.382 -18.430 1.00 97.38 115 GLU A C 1
ATOM 909 O O . GLU A 1 115 ? 2.166 7.584 -18.281 1.00 97.38 115 GLU A O 1
ATOM 914 N N . GLY A 1 116 ? 4.367 7.982 -18.445 1.00 98.12 116 GLY A N 1
ATOM 915 C CA . GLY A 1 116 ? 4.762 6.584 -18.292 1.00 98.12 116 GLY A CA 1
ATOM 916 C C . GLY A 1 116 ? 4.337 5.966 -16.955 1.00 98.12 116 GLY A C 1
ATOM 917 O O . GLY A 1 116 ? 4.047 4.770 -16.924 1.00 98.12 116 GLY A O 1
ATOM 918 N N . VAL A 1 117 ? 4.195 6.769 -15.890 1.00 97.69 117 VAL A N 1
ATOM 919 C CA . VAL A 1 117 ? 3.622 6.325 -14.605 1.00 97.69 117 VAL A CA 1
ATOM 920 C C . VAL A 1 117 ? 2.177 5.871 -14.790 1.00 97.69 117 VAL A C 1
ATOM 922 O O . VAL A 1 117 ? 1.804 4.771 -14.386 1.00 97.69 117 VAL A O 1
ATOM 925 N N . PHE A 1 118 ? 1.363 6.691 -15.449 1.00 98.31 118 PHE A N 1
ATOM 926 C CA . PHE A 1 118 ? -0.049 6.393 -15.667 1.00 98.31 118 PHE A CA 1
ATOM 927 C C . PHE A 1 118 ? -0.223 5.236 -16.649 1.00 98.31 118 PHE A C 1
ATOM 929 O O . PHE A 1 118 ? -0.991 4.318 -16.375 1.00 98.31 118 PHE A O 1
ATOM 936 N N . ASN A 1 119 ? 0.565 5.202 -17.729 1.00 98.44 119 ASN A N 1
ATOM 937 C CA . ASN A 1 119 ? 0.595 4.065 -18.650 1.00 98.44 119 ASN A CA 1
ATOM 938 C C . ASN A 1 119 ? 0.894 2.753 -17.916 1.00 98.44 119 ASN A C 1
ATOM 940 O O . ASN A 1 119 ? 0.248 1.741 -18.188 1.00 98.44 119 ASN A O 1
ATOM 944 N N . PHE A 1 120 ? 1.857 2.761 -16.987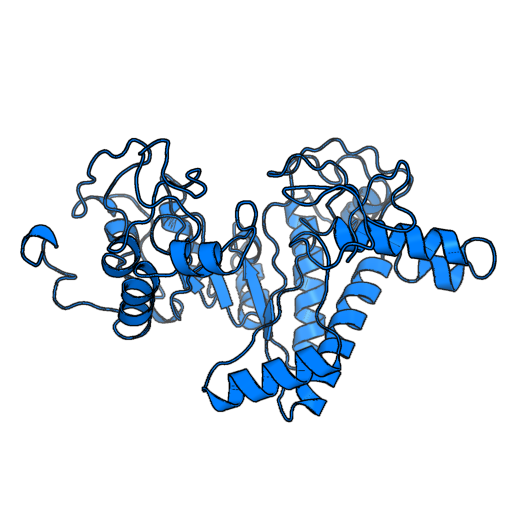 1.00 98.25 120 PHE A N 1
ATOM 945 C CA . PHE A 1 120 ? 2.222 1.588 -16.197 1.00 98.25 120 PHE A CA 1
ATOM 946 C C . PHE A 1 120 ? 1.073 1.152 -15.285 1.00 98.25 120 PHE A C 1
ATOM 948 O O . PHE A 1 120 ? 0.624 0.009 -15.383 1.00 98.25 120 PHE A O 1
ATOM 955 N N . VAL A 1 121 ? 0.557 2.061 -14.452 1.00 98.00 121 VAL A N 1
ATOM 956 C CA . VAL A 1 121 ? -0.527 1.760 -13.503 1.00 98.00 121 VAL A CA 1
ATOM 957 C C . VAL A 1 121 ? -1.770 1.258 -14.240 1.00 98.00 121 VAL A C 1
ATOM 959 O O . VAL A 1 121 ? -2.309 0.208 -13.895 1.00 98.00 121 VAL A O 1
ATOM 962 N N . TYR A 1 122 ? -2.195 1.943 -15.306 1.00 98.19 122 TYR A N 1
ATOM 963 C CA . TYR A 1 122 ? -3.379 1.556 -16.080 1.00 98.19 122 TYR A CA 1
ATOM 964 C C . TYR A 1 122 ? -3.189 0.204 -16.760 1.00 98.19 122 TYR A C 1
ATOM 966 O O . TYR A 1 122 ? -4.088 -0.634 -16.734 1.00 98.19 122 TYR A O 1
ATOM 974 N N . LYS A 1 123 ? -1.991 -0.061 -17.297 1.00 98.50 123 LYS A N 1
ATOM 975 C CA . LYS A 1 123 ? -1.673 -1.363 -17.879 1.00 98.50 123 LYS A CA 1
ATOM 976 C C . LYS A 1 123 ? -1.744 -2.485 -16.842 1.00 98.50 123 LYS A C 1
ATOM 978 O O . LYS A 1 123 ? -2.268 -3.553 -17.153 1.00 98.50 123 LYS A O 1
ATOM 983 N N . VAL A 1 124 ? -1.229 -2.269 -15.632 1.00 98.25 124 VAL A N 1
ATOM 984 C CA . VAL A 1 124 ? -1.309 -3.260 -14.548 1.00 98.25 124 VAL A CA 1
ATOM 985 C C . VAL A 1 124 ? -2.767 -3.521 -14.167 1.00 98.25 124 VAL A C 1
ATOM 987 O O . VAL A 1 124 ? -3.173 -4.682 -14.111 1.00 98.25 124 VAL A O 1
ATOM 990 N N . VAL A 1 125 ? -3.573 -2.471 -13.995 1.00 98.38 125 VAL A N 1
ATOM 991 C CA . VAL A 1 125 ? -5.012 -2.588 -13.701 1.00 98.38 125 VAL A CA 1
ATOM 992 C C . VAL A 1 125 ? -5.749 -3.360 -14.799 1.00 98.38 125 VAL A C 1
ATOM 994 O O . VAL A 1 125 ? -6.495 -4.288 -14.491 1.00 98.38 125 VAL A O 1
ATOM 997 N N . ASP A 1 126 ? -5.488 -3.060 -16.073 1.00 98.50 126 ASP A N 1
ATOM 998 C CA . ASP A 1 126 ? -6.094 -3.772 -17.204 1.00 98.50 126 ASP A CA 1
ATOM 999 C C . ASP A 1 126 ? -5.766 -5.276 -17.196 1.00 98.50 126 ASP A C 1
ATOM 1001 O O . ASP A 1 126 ? -6.609 -6.111 -17.537 1.00 98.50 126 ASP A O 1
ATOM 1005 N N . GLU A 1 127 ? -4.537 -5.657 -16.832 1.00 98.62 127 GLU A N 1
ATOM 1006 C CA . GLU A 1 127 ? -4.150 -7.070 -16.739 1.00 98.62 127 GLU A CA 1
ATOM 1007 C C . GLU A 1 127 ? -4.736 -7.761 -15.496 1.00 98.62 127 GLU A C 1
ATOM 1009 O O . GLU A 1 127 ? -5.128 -8.930 -15.585 1.00 98.62 127 GLU A O 1
ATOM 1014 N N . LEU A 1 128 ? -4.880 -7.048 -14.372 1.00 98.44 128 LEU A N 1
ATOM 1015 C CA . LEU A 1 128 ? -5.622 -7.529 -13.201 1.00 98.44 128 LEU A CA 1
ATOM 1016 C C . LEU A 1 128 ? -7.091 -7.788 -13.562 1.00 98.44 128 LEU A C 1
ATOM 1018 O O . LEU A 1 128 ? -7.591 -8.885 -13.323 1.00 98.44 128 LEU A O 1
ATOM 1022 N N . GLU A 1 129 ? -7.772 -6.851 -14.223 1.00 98.44 129 GLU A N 1
ATOM 1023 C CA . GLU A 1 129 ? -9.163 -7.039 -14.660 1.00 98.44 129 GLU A CA 1
ATOM 1024 C C . GLU A 1 129 ? -9.339 -8.297 -15.515 1.00 98.44 129 GLU A C 1
ATOM 1026 O O . GLU A 1 129 ? -10.281 -9.067 -15.309 1.00 98.44 129 GLU A O 1
ATOM 1031 N N . LYS A 1 130 ? -8.409 -8.555 -16.445 1.00 98.69 130 LYS A N 1
ATOM 1032 C CA . LYS A 1 130 ? -8.427 -9.777 -17.262 1.00 98.69 130 LYS A CA 1
ATOM 1033 C C . LYS A 1 130 ? -8.279 -11.037 -16.412 1.00 98.69 130 LYS A C 1
ATOM 1035 O O . LYS A 1 130 ? -8.965 -12.019 -16.680 1.00 98.69 130 LYS A O 1
ATOM 1040 N N . MET A 1 131 ? -7.402 -11.039 -15.406 1.00 98.75 131 MET A N 1
ATOM 1041 C CA . MET A 1 131 ? -7.252 -12.186 -14.499 1.00 98.75 131 MET A CA 1
ATOM 1042 C C . MET A 1 131 ? -8.506 -12.418 -13.649 1.00 98.75 131 MET A C 1
ATOM 1044 O O . MET A 1 131 ? -8.943 -13.560 -13.519 1.00 98.75 131 MET A O 1
ATOM 1048 N N . TRP A 1 132 ? -9.135 -11.357 -13.132 1.00 98.62 132 TRP A N 1
ATOM 1049 C CA . TRP A 1 132 ? -10.399 -11.468 -12.395 1.00 98.62 132 TRP A CA 1
ATOM 1050 C C . TRP A 1 132 ? -11.510 -12.011 -13.293 1.00 98.62 132 TRP A C 1
ATOM 1052 O O . TRP A 1 132 ? -12.217 -12.942 -12.903 1.00 98.62 132 TRP A O 1
ATOM 1062 N N . LYS A 1 133 ? -11.616 -11.501 -14.525 1.00 98.50 133 LYS A N 1
ATOM 1063 C CA . LYS A 1 133 ? -12.587 -11.981 -15.512 1.00 98.50 133 LYS A CA 1
ATOM 1064 C C . LYS A 1 133 ? -12.409 -13.472 -15.804 1.00 98.50 133 LYS A C 1
ATOM 1066 O O . LYS A 1 133 ? -13.387 -14.215 -15.766 1.00 98.50 133 LYS A O 1
ATOM 1071 N N . ASP A 1 134 ? -11.177 -13.926 -16.020 1.00 98.75 134 ASP A N 1
ATOM 1072 C CA . ASP A 1 134 ? -10.866 -15.341 -16.266 1.00 98.75 134 ASP A CA 1
ATOM 1073 C C . ASP A 1 134 ? -11.095 -16.231 -15.030 1.00 98.75 134 ASP A C 1
ATOM 1075 O O . ASP A 1 134 ? -11.355 -17.434 -15.146 1.00 98.75 134 ASP A O 1
ATOM 1079 N N . ALA A 1 135 ? -11.057 -15.643 -13.831 1.00 98.62 135 ALA A N 1
ATOM 1080 C CA . ALA A 1 135 ? -11.474 -16.289 -12.591 1.00 98.62 135 ALA A CA 1
ATOM 1081 C C . ALA A 1 135 ? -13.006 -16.328 -12.397 1.00 98.62 135 ALA A C 1
ATOM 1083 O O . ALA A 1 135 ? -13.486 -16.953 -11.448 1.00 98.62 135 ALA A O 1
ATOM 1084 N N . GLY A 1 136 ? -13.792 -15.703 -13.282 1.00 98.44 136 GLY A N 1
ATOM 1085 C CA . GLY A 1 136 ? -15.242 -15.563 -13.121 1.00 98.44 136 GLY A CA 1
ATOM 1086 C C . GLY A 1 136 ? -15.612 -14.596 -11.991 1.00 98.44 136 GLY A C 1
ATOM 1087 O O . GLY A 1 136 ? -16.552 -14.847 -11.226 1.00 98.44 136 GLY A O 1
ATOM 1088 N N . LEU A 1 137 ? -14.823 -13.532 -11.844 1.00 98.50 137 LEU A N 1
ATOM 1089 C CA . LEU A 1 137 ? -14.958 -12.464 -10.859 1.00 98.50 137 LEU A CA 1
ATOM 1090 C C . LEU A 1 137 ? -14.939 -11.096 -11.556 1.00 98.50 137 LEU A C 1
ATOM 1092 O O . LEU A 1 137 ? -14.484 -10.958 -12.690 1.00 98.50 137 LEU A O 1
ATOM 1096 N N . LYS A 1 138 ? -15.423 -10.070 -10.854 1.00 97.81 138 LYS A N 1
ATOM 1097 C CA . LYS A 1 138 ? -15.264 -8.667 -11.244 1.00 97.81 138 LYS A CA 1
ATOM 1098 C C . LYS A 1 138 ? -14.204 -8.043 -10.341 1.00 97.81 138 LYS A C 1
ATOM 1100 O O . LYS A 1 138 ? -14.305 -8.192 -9.126 1.00 97.81 138 LYS A O 1
ATOM 1105 N N . LEU A 1 139 ? -13.218 -7.362 -10.919 1.00 98.50 139 LEU A N 1
ATOM 1106 C CA . LEU A 1 139 ? -12.346 -6.478 -10.151 1.00 98.50 139 LEU A CA 1
ATOM 1107 C C . LEU A 1 139 ? -13.141 -5.209 -9.839 1.00 98.50 139 LEU A C 1
ATOM 1109 O O . LEU A 1 139 ? -13.594 -4.524 -10.752 1.00 98.50 139 LEU A O 1
ATOM 1113 N N . ASP A 1 140 ? -13.390 -4.944 -8.564 1.00 98.06 140 ASP A N 1
ATOM 1114 C CA . ASP A 1 140 ? -14.201 -3.812 -8.107 1.00 98.06 140 ASP A CA 1
ATOM 1115 C C . ASP A 1 140 ? -13.452 -2.898 -7.131 1.00 98.06 140 ASP A C 1
ATOM 1117 O O . ASP A 1 140 ? -13.898 -1.775 -6.900 1.00 98.06 140 ASP A O 1
ATOM 1121 N N . ILE A 1 141 ? -12.315 -3.352 -6.595 1.00 98.56 141 ILE A N 1
ATOM 1122 C CA . ILE A 1 141 ? -11.420 -2.575 -5.741 1.00 98.56 141 ILE A CA 1
ATOM 1123 C C . ILE A 1 141 ? -9.972 -2.832 -6.171 1.00 98.56 141 ILE A C 1
ATOM 1125 O O . ILE A 1 141 ? -9.598 -3.985 -6.380 1.00 98.56 141 ILE A O 1
ATOM 1129 N N . VAL A 1 142 ? -9.169 -1.772 -6.269 1.00 98.62 142 VAL A N 1
ATOM 1130 C CA . VAL A 1 142 ? -7.700 -1.835 -6.353 1.00 98.62 142 VAL A CA 1
ATOM 1131 C C . VAL A 1 142 ? -7.133 -0.929 -5.269 1.00 98.62 142 VAL A C 1
ATOM 1133 O O . VAL A 1 142 ? -7.464 0.255 -5.237 1.00 98.62 142 VAL A O 1
ATOM 1136 N N . HIS A 1 143 ? -6.305 -1.470 -4.380 1.00 98.56 143 HIS A N 1
ATOM 1137 C CA . HIS A 1 143 ? -5.598 -0.680 -3.379 1.00 98.56 143 HIS A CA 1
ATOM 1138 C C . HIS A 1 143 ? -4.379 -0.023 -4.033 1.00 98.56 143 HIS A C 1
ATOM 1140 O O . HIS A 1 143 ? -3.584 -0.693 -4.692 1.00 98.56 143 HIS A O 1
ATOM 1146 N N . LEU A 1 144 ? -4.279 1.298 -3.918 1.00 96.25 144 LEU A N 1
ATOM 1147 C CA . LEU A 1 144 ? -3.205 2.090 -4.520 1.00 96.25 144 LEU A CA 1
ATOM 1148 C C . LEU A 1 144 ? -1.987 2.209 -3.611 1.00 96.25 144 LEU A C 1
ATOM 1150 O O . LEU A 1 144 ? -0.963 2.732 -4.047 1.00 96.25 144 LEU A O 1
ATOM 1154 N N . GLY A 1 145 ? -2.132 1.762 -2.363 1.00 94.50 145 GLY A N 1
ATOM 1155 C CA . GLY A 1 145 ? -1.158 2.044 -1.336 1.00 94.50 145 GLY A CA 1
ATOM 1156 C C . GLY A 1 145 ? -1.224 3.511 -0.939 1.00 94.50 145 GLY A C 1
ATOM 1157 O O . GLY A 1 145 ? -2.278 3.983 -0.500 1.00 94.50 145 GLY A O 1
ATOM 1158 N N . GLY A 1 146 ? -0.143 4.244 -1.176 1.00 90.12 146 GLY A N 1
ATOM 1159 C CA . GLY A 1 146 ? -0.078 5.697 -1.038 1.00 90.12 146 GLY A CA 1
ATOM 1160 C C . GLY A 1 146 ? 0.566 6.163 0.257 1.00 90.12 146 GLY A C 1
ATOM 1161 O O . GLY A 1 146 ? 0.468 7.349 0.574 1.00 90.12 146 GLY A O 1
ATOM 1162 N N . ASP A 1 147 ? 1.209 5.263 0.998 1.00 84.06 147 ASP A N 1
ATOM 1163 C CA . ASP A 1 147 ? 1.899 5.593 2.236 1.00 84.06 147 ASP A CA 1
ATOM 1164 C C . ASP A 1 147 ? 3.307 6.167 1.987 1.00 84.06 147 ASP A C 1
ATOM 1166 O O . ASP A 1 147 ? 3.893 6.060 0.911 1.00 84.06 147 ASP A O 1
ATOM 1170 N N . GLU A 1 148 ? 3.840 6.827 3.016 1.00 82.06 148 GLU A N 1
ATOM 1171 C CA . GLU A 1 148 ? 5.272 7.115 3.187 1.00 82.06 148 GLU A CA 1
ATOM 1172 C C . GLU A 1 148 ? 6.021 7.751 1.998 1.00 82.06 148 GLU A C 1
ATOM 1174 O O . GLU A 1 148 ? 7.196 7.449 1.772 1.00 82.06 148 GLU A O 1
ATOM 1179 N N . VAL A 1 149 ? 5.412 8.706 1.279 1.00 90.50 149 VAL A N 1
ATOM 1180 C CA . VAL A 1 149 ? 6.183 9.591 0.383 1.00 90.50 149 VAL A CA 1
ATOM 1181 C C . VAL A 1 149 ? 7.231 10.343 1.219 1.00 90.50 149 VAL A C 1
ATOM 1183 O O . VAL A 1 149 ? 6.861 11.157 2.073 1.00 90.50 149 VAL A O 1
ATOM 1186 N N . PRO A 1 150 ? 8.540 10.086 1.025 1.00 90.50 150 PRO A N 1
ATOM 1187 C CA . PRO A 1 150 ? 9.570 10.656 1.877 1.00 90.50 150 PRO A CA 1
ATOM 1188 C C . PRO A 1 150 ? 9.657 12.174 1.727 1.00 90.50 150 PRO A C 1
ATOM 1190 O O . PRO A 1 150 ? 9.548 12.737 0.636 1.00 90.50 150 PRO A O 1
ATOM 1193 N N . LYS A 1 151 ? 9.939 12.864 2.833 1.00 91.56 151 LYS A N 1
ATOM 1194 C CA . LYS A 1 151 ? 10.252 14.293 2.776 1.00 91.56 151 LYS A CA 1
ATOM 1195 C C . LYS A 1 151 ? 11.513 14.510 1.933 1.00 91.56 151 LYS A C 1
ATOM 1197 O O . LYS A 1 151 ? 12.519 13.835 2.141 1.00 91.56 151 LYS A O 1
ATOM 1202 N N . GLY A 1 152 ? 11.466 15.488 1.033 1.00 91.81 152 GLY A N 1
ATOM 1203 C CA . GLY A 1 152 ? 12.561 15.797 0.112 1.00 91.81 152 GLY A CA 1
ATOM 1204 C C . GLY A 1 152 ? 12.443 15.102 -1.244 1.00 91.81 152 GLY A C 1
ATOM 1205 O O . GLY A 1 152 ? 13.224 15.399 -2.147 1.00 91.81 152 GLY A O 1
ATOM 1206 N N . SER A 1 153 ? 11.482 14.188 -1.420 1.00 91.88 153 SER A N 1
ATOM 1207 C CA . SER A 1 153 ? 11.169 13.642 -2.739 1.00 91.88 153 SER A CA 1
ATOM 1208 C C . SER A 1 153 ? 10.680 14.747 -3.677 1.00 91.88 153 SER A C 1
ATOM 1210 O O . SER A 1 153 ? 9.868 15.583 -3.291 1.00 91.88 153 SER A O 1
ATOM 1212 N N . TRP A 1 154 ? 11.180 14.729 -4.914 1.00 95.94 154 TRP A N 1
ATOM 1213 C CA . TRP A 1 154 ? 10.858 15.664 -6.001 1.00 95.94 154 TRP A CA 1
ATOM 1214 C C . TRP A 1 154 ? 11.311 17.128 -5.842 1.00 95.94 154 TRP A C 1
ATOM 1216 O O . TRP A 1 154 ? 11.188 17.899 -6.801 1.00 95.94 154 TRP A O 1
ATOM 1226 N N . ASP A 1 155 ? 11.882 17.517 -4.696 1.00 94.44 155 ASP A N 1
ATOM 1227 C CA . ASP A 1 155 ? 12.343 18.889 -4.409 1.00 94.44 155 ASP A CA 1
ATOM 1228 C C . ASP A 1 155 ? 13.287 19.452 -5.486 1.00 94.44 155 ASP A C 1
ATOM 1230 O O . ASP A 1 155 ? 13.318 20.660 -5.726 1.00 94.44 155 ASP A O 1
ATOM 1234 N N . ALA A 1 156 ? 14.049 18.585 -6.158 1.00 96.19 156 ALA A N 1
ATOM 1235 C CA . ALA A 1 156 ? 14.989 18.963 -7.206 1.00 96.19 156 ALA A CA 1
ATOM 1236 C C . ALA A 1 156 ? 14.777 18.196 -8.526 1.00 96.19 156 ALA A C 1
ATOM 1238 O O . ALA A 1 156 ? 15.739 18.020 -9.275 1.00 96.19 156 ALA A O 1
ATOM 1239 N N . SER A 1 157 ? 13.537 17.786 -8.833 1.00 97.94 157 SER A N 1
ATOM 1240 C CA . SER A 1 157 ? 13.147 17.282 -10.162 1.00 97.94 157 SER A CA 1
ATOM 1241 C C . SER A 1 157 ? 12.624 18.415 -11.053 1.00 97.94 157 SER A C 1
ATOM 1243 O O . SER A 1 157 ? 11.535 18.934 -10.788 1.00 97.94 157 SER A O 1
ATOM 1245 N N . PRO A 1 158 ? 13.330 18.793 -12.137 1.00 98.19 158 PRO A N 1
ATOM 1246 C CA . PRO A 1 158 ? 12.814 19.737 -13.129 1.00 98.19 158 PRO A CA 1
ATOM 1247 C C . PRO A 1 158 ? 11.419 19.392 -13.665 1.00 98.19 158 PRO A C 1
ATOM 1249 O O . PRO A 1 158 ? 10.596 20.298 -13.827 1.00 98.19 158 PRO A O 1
ATOM 1252 N N . ASP A 1 159 ? 11.135 18.109 -13.895 1.00 98.25 159 ASP A N 1
ATOM 1253 C CA . ASP A 1 159 ? 9.853 17.675 -14.455 1.00 98.25 159 ASP A CA 1
ATOM 1254 C C . ASP A 1 159 ? 8.700 17.863 -13.458 1.00 98.25 159 ASP A C 1
ATOM 1256 O O . ASP A 1 159 ? 7.626 18.353 -13.825 1.00 98.25 159 ASP A O 1
ATOM 1260 N N . ILE A 1 160 ? 8.933 17.593 -12.168 1.00 98.06 160 ILE A N 1
ATOM 1261 C CA . ILE A 1 160 ? 7.941 17.873 -11.121 1.00 98.06 160 ILE A CA 1
ATOM 1262 C C . ILE A 1 160 ? 7.765 19.379 -10.931 1.00 98.06 160 ILE A C 1
ATOM 1264 O O . ILE A 1 160 ? 6.631 19.844 -10.856 1.00 98.06 160 ILE A O 1
ATOM 1268 N N . GLN A 1 161 ? 8.840 20.173 -10.943 1.00 98.00 161 GLN A N 1
ATOM 1269 C CA . GLN A 1 161 ? 8.720 21.635 -10.864 1.00 98.00 161 GLN A CA 1
ATOM 1270 C C . GLN A 1 161 ? 7.891 22.204 -12.032 1.00 98.00 161 GLN A C 1
ATOM 1272 O O . GLN A 1 161 ? 7.078 23.118 -11.850 1.00 98.00 161 GLN A O 1
ATOM 1277 N N . ALA A 1 162 ? 8.040 21.641 -13.236 1.00 98.25 162 ALA A N 1
ATOM 1278 C CA . ALA A 1 162 ? 7.223 22.002 -14.390 1.00 98.25 162 ALA A CA 1
ATOM 1279 C C . ALA A 1 162 ? 5.748 21.605 -14.203 1.00 98.25 162 ALA A C 1
ATOM 1281 O O . ALA A 1 162 ? 4.862 22.424 -14.474 1.00 98.25 162 ALA A O 1
ATOM 1282 N N . LEU A 1 163 ? 5.475 20.397 -13.696 1.00 98.31 163 LEU A N 1
ATOM 1283 C CA . LEU A 1 163 ? 4.124 19.943 -13.351 1.00 98.31 163 LEU A CA 1
ATOM 1284 C C . LEU A 1 163 ? 3.474 20.868 -12.314 1.00 98.31 163 LEU A C 1
ATOM 1286 O O . LEU A 1 163 ? 2.357 21.343 -12.533 1.00 98.31 163 LEU A O 1
ATOM 1290 N N . MET A 1 164 ? 4.179 21.157 -11.218 1.00 97.94 164 MET A N 1
ATOM 1291 C CA . MET A 1 164 ? 3.710 22.026 -10.140 1.00 97.94 164 MET A CA 1
ATOM 1292 C C . MET A 1 164 ? 3.334 23.404 -10.679 1.00 97.94 164 MET A C 1
ATOM 1294 O O . MET A 1 164 ? 2.228 23.881 -10.433 1.00 97.94 164 MET A O 1
ATOM 1298 N N . LYS A 1 165 ? 4.182 24.010 -11.520 1.00 98.00 165 LYS A N 1
ATOM 1299 C CA . LYS A 1 165 ? 3.875 25.288 -12.175 1.00 98.00 165 LYS A CA 1
ATOM 1300 C C . LYS A 1 165 ? 2.657 25.199 -13.099 1.00 98.00 165 LYS A C 1
ATOM 1302 O O . LYS A 1 165 ? 1.830 26.108 -13.103 1.00 98.00 165 LYS A O 1
ATOM 1307 N N . ALA A 1 166 ? 2.548 24.137 -13.897 1.00 98.06 166 ALA A N 1
ATOM 1308 C CA . ALA A 1 166 ? 1.463 23.967 -14.863 1.00 98.06 166 ALA A CA 1
ATOM 1309 C C . ALA A 1 166 ? 0.099 23.721 -14.197 1.00 98.06 166 ALA A C 1
ATOM 1311 O O . ALA A 1 166 ? -0.934 24.095 -14.752 1.00 98.06 166 ALA A O 1
ATOM 1312 N N . LYS A 1 167 ? 0.092 23.077 -13.026 1.00 97.19 167 LYS A N 1
ATOM 1313 C CA . LYS A 1 167 ? -1.119 22.707 -12.280 1.00 97.19 167 LYS A CA 1
ATOM 1314 C C . LYS A 1 167 ? -1.393 23.595 -11.064 1.00 97.19 167 LYS A C 1
ATOM 1316 O O . LYS A 1 167 ? -2.467 23.487 -10.485 1.00 97.19 167 LYS A O 1
ATOM 1321 N N . GLY A 1 168 ? -0.473 24.496 -10.721 1.00 96.75 168 GLY A N 1
ATOM 1322 C CA . GLY A 1 168 ? -0.582 25.375 -9.558 1.00 96.75 168 GLY A CA 1
ATOM 1323 C C . GLY A 1 168 ? -0.412 24.650 -8.220 1.00 96.75 168 GLY A C 1
ATOM 1324 O O . GLY A 1 168 ? -1.025 25.072 -7.245 1.00 96.75 168 GLY A O 1
ATOM 1325 N N . LEU A 1 169 ? 0.380 23.572 -8.187 1.00 95.12 169 LEU A N 1
ATOM 1326 C CA . LEU A 1 169 ? 0.639 22.774 -6.981 1.00 95.12 169 LEU A CA 1
ATOM 1327 C C . LEU A 1 169 ? 1.747 23.424 -6.146 1.00 95.12 169 LEU A C 1
ATOM 1329 O O . LEU A 1 169 ? 2.726 23.928 -6.701 1.00 95.12 169 LEU A O 1
ATOM 1333 N N . LYS A 1 170 ? 1.598 23.413 -4.822 1.00 92.81 170 LYS A N 1
ATOM 1334 C CA . LYS A 1 170 ? 2.474 24.148 -3.895 1.00 92.81 170 LYS A CA 1
ATOM 1335 C C . LYS A 1 170 ? 3.631 23.324 -3.355 1.00 92.81 170 LYS A C 1
ATOM 1337 O O . LYS A 1 170 ? 4.709 23.873 -3.142 1.00 92.81 170 LYS A O 1
ATOM 1342 N N . ASP A 1 171 ? 3.410 22.039 -3.121 1.00 91.50 171 ASP A N 1
ATOM 1343 C CA . ASP A 1 171 ? 4.362 21.156 -2.454 1.00 91.50 171 ASP A CA 1
ATOM 1344 C C . ASP A 1 171 ? 4.191 19.692 -2.895 1.00 91.50 171 ASP A C 1
ATOM 1346 O O . ASP A 1 171 ? 3.336 19.358 -3.718 1.00 91.50 171 ASP A O 1
ATOM 1350 N N . ALA A 1 172 ? 5.040 18.813 -2.356 1.00 90.38 172 ALA A N 1
ATOM 1351 C CA . ALA A 1 172 ? 5.013 17.382 -2.642 1.00 90.38 172 ALA A CA 1
ATOM 1352 C C . ALA A 1 172 ? 3.697 16.702 -2.217 1.00 90.38 172 ALA A C 1
ATOM 1354 O O . ALA A 1 172 ? 3.300 15.713 -2.833 1.00 90.38 172 ALA A O 1
ATOM 1355 N N . HIS A 1 173 ? 2.995 17.230 -1.208 1.00 90.19 173 HIS A N 1
ATOM 1356 C CA . HIS A 1 173 ? 1.701 16.690 -0.786 1.00 90.19 173 HIS A CA 1
ATOM 1357 C C . HIS A 1 173 ? 0.662 16.895 -1.892 1.00 90.19 173 HIS A C 1
ATOM 1359 O O . HIS A 1 173 ? 0.081 15.924 -2.372 1.00 90.19 173 HIS A O 1
ATOM 1365 N N . GLU A 1 174 ? 0.543 18.116 -2.420 1.00 91.81 174 GLU A N 1
ATOM 1366 C CA . GLU A 1 174 ? -0.343 18.411 -3.558 1.00 91.81 174 GLU A CA 1
ATOM 1367 C C . GLU A 1 174 ? 0.071 17.671 -4.856 1.00 91.81 174 GLU A C 1
ATOM 1369 O O . GLU A 1 174 ? -0.766 17.365 -5.710 1.00 91.81 174 GLU A O 1
ATOM 1374 N N . VAL A 1 175 ? 1.355 17.328 -5.020 1.00 94.69 175 VAL A N 1
ATOM 1375 C CA . VAL A 1 175 ? 1.831 16.468 -6.123 1.00 94.69 175 VAL A CA 1
ATOM 1376 C C . VAL A 1 175 ? 1.361 15.017 -5.960 1.00 94.69 175 VAL A C 1
ATOM 1378 O O . VAL A 1 175 ? 0.900 14.411 -6.934 1.00 94.69 175 VAL A O 1
ATOM 1381 N N . SER A 1 176 ? 1.420 14.467 -4.745 1.00 92.75 176 SER A N 1
ATOM 1382 C CA . SER A 1 176 ? 0.859 13.144 -4.441 1.00 92.75 176 SER A CA 1
ATOM 1383 C C . SER A 1 176 ? -0.660 13.125 -4.656 1.00 92.75 176 SER A C 1
ATOM 1385 O O . SER A 1 176 ? -1.194 12.226 -5.310 1.00 92.75 176 SER A O 1
ATOM 1387 N N . GLU A 1 177 ? -1.359 14.179 -4.222 1.00 90.81 177 GLU A N 1
ATOM 1388 C CA . GLU A 1 177 ? -2.798 14.355 -4.453 1.00 90.81 177 GLU A CA 1
ATOM 1389 C C . GLU A 1 177 ? -3.160 14.369 -5.940 1.00 90.81 177 GLU A C 1
ATOM 1391 O O . GLU A 1 177 ? -4.150 13.749 -6.344 1.00 90.81 177 GLU A O 1
ATOM 1396 N N . TYR A 1 178 ? -2.374 15.064 -6.771 1.00 94.75 178 TYR A N 1
ATOM 1397 C CA . TYR A 1 178 ? -2.566 15.080 -8.221 1.00 94.75 178 TYR A CA 1
ATOM 1398 C C . TYR A 1 178 ? -2.505 13.661 -8.802 1.00 94.75 178 TYR A C 1
ATOM 1400 O O . TYR A 1 178 ? -3.368 13.275 -9.598 1.00 94.75 178 TYR A O 1
ATOM 1408 N N . PHE A 1 179 ? -1.519 12.870 -8.374 1.00 95.94 179 PHE A N 1
ATOM 1409 C CA . PHE A 1 179 ? -1.374 11.480 -8.790 1.00 95.94 179 PHE A CA 1
ATOM 1410 C C . PHE A 1 179 ? -2.572 10.625 -8.350 1.00 95.94 179 PHE A C 1
ATOM 1412 O O . PHE A 1 179 ? -3.225 10.013 -9.202 1.00 95.94 179 PHE A O 1
ATOM 1419 N N . ILE A 1 180 ? -2.918 10.643 -7.059 1.00 94.69 180 ILE A N 1
ATOM 1420 C CA . ILE A 1 180 ? -4.036 9.870 -6.495 1.00 94.69 180 ILE A CA 1
ATOM 1421 C C . ILE A 1 180 ? -5.353 10.254 -7.180 1.00 94.69 180 ILE A C 1
ATOM 1423 O O . ILE A 1 180 ? -6.111 9.388 -7.623 1.00 94.69 180 ILE A O 1
ATOM 1427 N N . SER A 1 181 ? -5.620 11.550 -7.346 1.00 94.94 181 SER A N 1
ATOM 1428 C CA . SER A 1 181 ? -6.838 12.050 -7.993 1.00 94.94 181 SER A CA 1
ATOM 1429 C C . SER A 1 181 ? -6.976 11.539 -9.426 1.00 94.94 181 SER A C 1
ATOM 1431 O O . SER A 1 181 ? -8.062 11.121 -9.833 1.00 94.94 181 SER A O 1
ATOM 1433 N N . ARG A 1 182 ? -5.874 11.527 -10.183 1.00 96.62 182 ARG A N 1
ATOM 1434 C CA . ARG A 1 182 ? -5.860 11.075 -11.576 1.00 96.62 182 ARG A CA 1
ATOM 1435 C C . ARG A 1 182 ? -5.985 9.555 -11.708 1.00 96.62 182 ARG A C 1
ATOM 1437 O O . ARG A 1 182 ? -6.672 9.074 -12.611 1.00 96.62 182 ARG A O 1
ATOM 1444 N N . VAL A 1 183 ? -5.352 8.779 -10.828 1.00 97.38 183 VAL A N 1
ATOM 1445 C C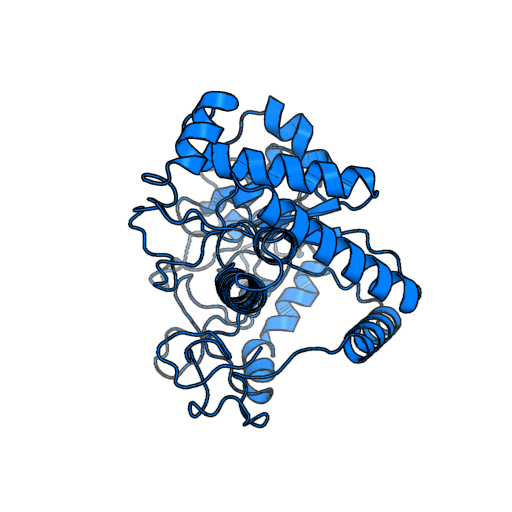A . VAL A 1 183 ? -5.486 7.311 -10.836 1.00 97.38 183 VAL A CA 1
ATOM 1446 C C . VAL A 1 183 ? -6.890 6.893 -10.400 1.00 97.38 183 VAL A C 1
ATOM 1448 O O . VAL A 1 183 ? -7.531 6.094 -11.083 1.00 97.38 183 VAL A O 1
ATOM 1451 N N . THR A 1 184 ? -7.413 7.472 -9.317 1.00 97.50 184 THR A N 1
ATOM 1452 C CA . THR A 1 184 ? -8.762 7.164 -8.809 1.00 97.50 184 THR A CA 1
ATOM 1453 C C . THR A 1 184 ? -9.861 7.552 -9.800 1.00 97.50 184 THR A C 1
ATOM 1455 O O . THR A 1 184 ? -10.856 6.839 -9.914 1.00 97.50 184 THR A O 1
ATOM 1458 N N . GLU A 1 185 ? -9.689 8.638 -10.561 1.00 97.56 185 GLU A N 1
ATOM 1459 C CA . GLU A 1 185 ? -10.603 9.002 -11.650 1.00 97.56 185 GLU A CA 1
ATOM 1460 C C . GLU A 1 185 ? -10.627 7.940 -12.756 1.00 97.56 185 GLU A C 1
ATOM 1462 O O . GLU A 1 185 ? -11.704 7.526 -13.189 1.00 97.56 185 GLU A O 1
ATOM 1467 N N . HIS A 1 186 ? -9.458 7.453 -13.178 1.00 97.50 186 HIS A N 1
ATOM 1468 C CA . HIS A 1 186 ? -9.367 6.395 -14.183 1.00 97.50 186 HIS A CA 1
ATOM 1469 C C . HIS A 1 186 ? -10.017 5.086 -13.707 1.00 97.50 186 HIS A C 1
ATOM 1471 O O . HIS A 1 186 ? -10.781 4.465 -14.448 1.00 97.50 186 HIS A O 1
ATOM 1477 N N . LEU A 1 187 ? -9.772 4.686 -12.454 1.00 98.25 187 LEU A N 1
ATOM 1478 C CA . LEU A 1 187 ? -10.435 3.526 -11.850 1.00 98.25 187 LEU A CA 1
ATOM 1479 C C . LEU A 1 187 ? -11.960 3.699 -11.828 1.00 98.25 187 LEU A C 1
ATOM 1481 O O . LEU A 1 187 ? -12.696 2.795 -12.234 1.00 98.25 187 LEU A O 1
ATOM 1485 N N . ALA A 1 188 ? -12.444 4.882 -11.441 1.00 97.88 188 ALA A N 1
ATOM 1486 C CA . ALA A 1 188 ? -13.871 5.176 -11.385 1.00 97.88 188 ALA A CA 1
ATOM 1487 C C . ALA A 1 188 ? -14.545 5.080 -12.766 1.00 97.88 188 ALA A C 1
ATOM 1489 O O . ALA A 1 188 ? -15.657 4.558 -12.862 1.00 97.88 188 ALA A O 1
ATOM 1490 N N . GLN A 1 189 ? -13.869 5.492 -13.847 1.00 97.25 189 GLN A N 1
ATOM 1491 C CA . GLN A 1 189 ? -14.363 5.333 -15.227 1.00 97.25 189 GLN A CA 1
ATOM 1492 C C . GLN A 1 189 ? -14.554 3.860 -15.629 1.00 97.25 189 GLN A C 1
ATOM 1494 O O . GLN A 1 189 ? -15.413 3.548 -16.454 1.00 97.25 189 GLN A O 1
ATOM 1499 N N . LYS A 1 190 ? -13.798 2.944 -15.015 1.00 97.06 190 LYS A N 1
ATOM 1500 C CA . LYS A 1 190 ? -13.937 1.487 -15.172 1.00 97.06 190 LYS A CA 1
ATOM 1501 C C . LYS A 1 190 ? -14.937 0.863 -14.191 1.00 97.06 190 LYS A C 1
ATOM 1503 O O . LYS A 1 190 ? -15.193 -0.339 -14.240 1.00 97.06 190 LYS A O 1
ATOM 1508 N N . GLY A 1 191 ? -15.529 1.660 -13.300 1.00 97.56 191 GLY A N 1
ATOM 1509 C CA . GLY A 1 191 ? -16.396 1.169 -12.230 1.00 97.56 191 GLY A CA 1
ATOM 1510 C C . GLY A 1 191 ? -15.639 0.388 -11.150 1.00 97.56 191 GLY A C 1
ATOM 1511 O O . GLY A 1 191 ? -16.229 -0.503 -10.531 1.00 97.56 191 GLY A O 1
ATOM 1512 N N . ILE A 1 192 ? -14.354 0.704 -10.963 1.00 98.62 192 ILE A N 1
ATOM 1513 C CA . ILE A 1 192 ? -13.469 0.189 -9.916 1.00 98.62 192 ILE A CA 1
ATOM 1514 C C . ILE A 1 192 ? -13.299 1.290 -8.867 1.00 98.62 192 ILE A C 1
ATOM 1516 O O . ILE A 1 192 ? -13.087 2.453 -9.206 1.00 98.62 192 ILE A O 1
ATOM 1520 N N . LYS A 1 193 ? -13.392 0.934 -7.587 1.00 98.50 193 LYS A N 1
ATOM 1521 C CA . LYS A 1 193 ? -13.076 1.836 -6.479 1.00 98.50 193 LYS A CA 1
ATOM 1522 C C . LYS A 1 193 ? -11.623 1.679 -6.034 1.00 98.50 193 LYS A C 1
ATOM 1524 O O . LYS A 1 193 ? -11.034 0.612 -6.174 1.00 98.50 193 LYS A O 1
ATOM 1529 N N . ALA A 1 194 ? -11.053 2.731 -5.466 1.00 98.44 194 ALA A N 1
ATOM 1530 C CA . ALA A 1 194 ? -9.716 2.675 -4.891 1.00 98.44 194 ALA A CA 1
ATOM 1531 C C . ALA A 1 194 ? -9.731 2.176 -3.437 1.00 98.44 194 ALA A C 1
ATOM 1533 O O . ALA A 1 194 ? -10.697 2.385 -2.700 1.00 98.44 194 ALA A O 1
ATOM 1534 N N . GLY A 1 195 ? -8.647 1.528 -3.031 1.00 98.44 195 GLY A N 1
ATOM 1535 C CA . GLY A 1 195 ? -8.194 1.456 -1.645 1.00 98.44 195 GLY A CA 1
ATOM 1536 C C . GLY A 1 195 ? -6.947 2.326 -1.457 1.00 98.44 195 GLY A C 1
ATOM 1537 O O . GLY A 1 195 ? -6.294 2.652 -2.449 1.00 98.44 195 GLY A O 1
ATOM 1538 N N . GLY A 1 196 ? -6.602 2.690 -0.227 1.00 97.81 196 GLY A N 1
ATOM 1539 C CA . GLY A 1 196 ? -5.323 3.339 0.069 1.00 97.81 196 GLY A CA 1
ATOM 1540 C C . GLY A 1 196 ? -5.013 3.387 1.563 1.00 97.81 196 GLY A C 1
ATOM 1541 O O . GLY A 1 196 ? -5.909 3.248 2.395 1.00 97.81 196 GLY A O 1
ATOM 1542 N N . TRP A 1 197 ? -3.752 3.609 1.913 1.00 97.69 197 TRP A N 1
ATOM 1543 C CA . TRP A 1 197 ? -3.350 3.915 3.285 1.00 97.69 197 TRP A CA 1
ATOM 1544 C C . TRP A 1 197 ? -3.750 5.348 3.651 1.00 97.69 197 TRP A C 1
ATOM 1546 O O . TRP A 1 197 ? -3.967 6.181 2.776 1.00 97.69 197 TRP A O 1
ATOM 1556 N N . GLN A 1 198 ? -3.903 5.633 4.946 1.00 95.81 198 GLN A N 1
ATOM 1557 C CA . GLN A 1 198 ? -4.434 6.894 5.494 1.00 95.81 198 GLN A CA 1
ATOM 1558 C C . GLN A 1 198 ? -3.940 8.177 4.805 1.00 95.81 198 GLN A C 1
ATOM 1560 O O . GLN A 1 198 ? -4.711 9.126 4.688 1.00 95.81 198 GLN A O 1
ATOM 1565 N N . GLU A 1 199 ? -2.688 8.214 4.343 1.00 93.25 199 GLU A N 1
ATOM 1566 C CA . GLU A 1 199 ? -2.070 9.347 3.655 1.00 93.25 199 GLU A CA 1
ATOM 1567 C C . GLU A 1 199 ? -2.890 9.827 2.445 1.00 93.25 199 GLU A C 1
ATOM 1569 O O . GLU A 1 199 ? -2.911 11.025 2.176 1.00 93.25 199 GLU A O 1
ATOM 1574 N N . VAL A 1 200 ? -3.649 8.944 1.780 1.00 93.44 200 VAL A N 1
ATOM 1575 C CA . VAL A 1 200 ? -4.506 9.305 0.633 1.00 93.44 200 VAL A CA 1
ATOM 1576 C C . VAL A 1 200 ? -5.714 10.179 0.988 1.00 93.44 200 VAL A C 1
ATOM 1578 O O . VAL A 1 200 ? -6.404 10.649 0.086 1.00 93.44 200 VAL A O 1
ATOM 1581 N N . GLY A 1 201 ? -6.031 10.314 2.279 1.00 92.12 201 GLY A N 1
ATOM 1582 C CA . GLY A 1 201 ? -7.207 11.034 2.770 1.00 92.12 201 GLY A CA 1
ATOM 1583 C C . GLY A 1 201 ? -6.911 12.035 3.888 1.00 92.12 201 GLY A C 1
ATOM 1584 O O . GLY A 1 201 ? -7.850 12.563 4.491 1.00 92.12 201 GLY A O 1
ATOM 1585 N N . LEU A 1 202 ? -5.636 12.286 4.203 1.00 91.81 202 LEU A N 1
ATOM 1586 C CA . LEU A 1 202 ? -5.223 13.171 5.292 1.00 91.81 202 LEU A CA 1
ATOM 1587 C C . LEU A 1 202 ? -4.860 14.576 4.804 1.00 91.81 202 LEU A C 1
ATOM 1589 O O . LEU A 1 202 ? -4.283 14.771 3.745 1.00 91.81 202 LEU A O 1
ATOM 1593 N N . ASP A 1 203 ? -5.175 15.563 5.646 1.00 88.00 203 ASP A N 1
ATOM 1594 C CA . ASP A 1 203 ? -4.764 16.966 5.484 1.00 88.00 203 ASP A CA 1
ATOM 1595 C C . ASP A 1 203 ? -5.288 17.673 4.213 1.00 88.00 203 ASP A C 1
ATOM 1597 O O . ASP A 1 203 ? -4.773 18.715 3.814 1.00 88.00 203 ASP A O 1
ATOM 1601 N N . HIS A 1 204 ? -6.388 17.176 3.636 1.00 87.56 204 HIS A N 1
ATOM 1602 C CA . HIS A 1 204 ? -7.072 17.815 2.507 1.00 87.56 204 HIS A CA 1
ATOM 1603 C C . HIS A 1 204 ? -8.218 18.748 2.940 1.00 87.56 204 HIS A C 1
ATOM 1605 O O . HIS A 1 204 ? -8.900 18.478 3.935 1.00 87.56 204 HIS A O 1
ATOM 1611 N N . PRO A 1 205 ? -8.528 19.794 2.148 1.00 89.19 205 PRO A N 1
ATOM 1612 C CA . PRO A 1 205 ? -9.757 20.568 2.304 1.00 89.19 205 PRO A CA 1
ATOM 1613 C C . PRO A 1 205 ? -11.021 19.709 2.131 1.00 89.19 205 PRO A C 1
ATOM 1615 O O . PRO A 1 205 ? -11.064 18.807 1.293 1.00 89.19 205 PRO A O 1
ATOM 1618 N N . ASP A 1 206 ? -12.105 20.061 2.826 1.00 90.50 206 ASP A N 1
ATOM 1619 C CA . ASP A 1 206 ? -13.388 19.340 2.739 1.00 90.50 206 ASP A CA 1
ATOM 1620 C C . ASP A 1 206 ? -13.933 19.230 1.304 1.00 90.50 206 ASP A C 1
ATOM 1622 O O . ASP A 1 206 ? -14.527 18.218 0.933 1.00 90.50 206 ASP A O 1
ATOM 1626 N N . SER A 1 207 ? -13.702 20.245 0.464 1.00 90.12 207 SER A N 1
ATOM 1627 C CA . SER A 1 207 ? -14.107 20.239 -0.948 1.00 90.12 207 SER A CA 1
ATOM 1628 C C . SER A 1 207 ? -13.368 19.186 -1.781 1.00 90.12 207 SER A C 1
ATOM 1630 O O . SER A 1 207 ? -13.961 18.584 -2.681 1.00 90.12 207 SER A O 1
ATOM 1632 N N . HIS A 1 208 ? -12.094 18.939 -1.470 1.00 90.38 208 HIS A N 1
ATOM 1633 C CA . HIS A 1 208 ? -11.308 17.878 -2.091 1.00 90.38 208 HIS A CA 1
ATOM 1634 C C . HIS A 1 208 ? -11.856 16.513 -1.664 1.00 90.38 208 HIS A C 1
ATOM 1636 O O . HIS A 1 208 ? -12.219 15.696 -2.513 1.00 90.38 208 HIS A O 1
ATOM 1642 N N . ASN A 1 209 ? -12.027 16.309 -0.353 1.00 93.12 209 ASN A N 1
ATOM 1643 C CA . ASN A 1 209 ? -12.551 15.059 0.203 1.00 93.12 209 ASN A CA 1
ATOM 1644 C C . ASN A 1 209 ? -13.936 14.713 -0.356 1.00 93.12 209 ASN A C 1
ATOM 1646 O O . ASN A 1 209 ? -14.167 13.575 -0.755 1.00 93.12 209 ASN A O 1
ATOM 1650 N N . ALA A 1 210 ? -14.832 15.694 -0.497 1.00 92.06 210 ALA A N 1
ATOM 1651 C CA . ALA A 1 210 ? -16.156 15.487 -1.087 1.00 92.06 210 ALA A CA 1
ATOM 1652 C C . ALA A 1 210 ? -16.114 14.960 -2.537 1.00 92.06 210 ALA A C 1
ATOM 1654 O O . ALA A 1 210 ? -17.049 14.294 -2.979 1.00 92.06 210 ALA A O 1
ATOM 1655 N N . THR A 1 211 ? -15.036 15.241 -3.274 1.00 91.62 211 THR A N 1
ATOM 1656 C CA . THR A 1 211 ? -14.843 14.788 -4.660 1.00 91.62 211 THR A CA 1
ATOM 1657 C C . THR A 1 211 ? -14.151 13.428 -4.727 1.00 91.62 211 THR A C 1
ATOM 1659 O O . THR A 1 211 ? -14.506 12.584 -5.556 1.00 91.62 211 THR A O 1
ATOM 1662 N N . VAL A 1 212 ? -13.151 13.219 -3.872 1.00 94.00 212 VAL A N 1
ATOM 1663 C CA . VAL A 1 212 ? -12.240 12.073 -3.947 1.00 94.00 212 VAL A CA 1
ATOM 1664 C C . VAL A 1 212 ? -12.720 10.899 -3.094 1.00 94.00 212 VAL A C 1
ATOM 1666 O O . VAL A 1 212 ? -12.753 9.778 -3.599 1.00 94.00 212 VAL A O 1
ATOM 1669 N N . ALA A 1 213 ? -13.203 11.130 -1.869 1.00 96.50 213 ALA A N 1
ATOM 1670 C CA . ALA A 1 213 ? -13.663 10.071 -0.965 1.00 96.50 213 ALA A CA 1
ATOM 1671 C C . ALA A 1 213 ? -14.718 9.123 -1.575 1.00 96.50 213 ALA A C 1
ATOM 1673 O O . ALA A 1 213 ? -14.589 7.910 -1.393 1.00 96.50 213 ALA A O 1
ATOM 1674 N N . PRO A 1 214 ? -15.702 9.581 -2.385 1.00 97.25 214 PRO A N 1
ATOM 1675 C CA . PRO A 1 214 ? -16.658 8.677 -3.036 1.00 97.25 214 PRO A CA 1
ATOM 1676 C C . PRO A 1 214 ? -16.022 7.634 -3.974 1.00 97.25 214 PRO A C 1
ATOM 1678 O O . PRO A 1 214 ? -16.633 6.590 -4.240 1.00 97.25 214 PRO A O 1
ATOM 1681 N N . ARG A 1 215 ? -14.805 7.901 -4.473 1.00 97.81 215 ARG A N 1
ATOM 1682 C CA . ARG A 1 215 ? -14.035 7.004 -5.352 1.00 97.81 215 ARG A CA 1
ATOM 1683 C C . ARG A 1 215 ? -13.338 5.886 -4.579 1.00 97.81 215 ARG A C 1
ATOM 1685 O O . ARG A 1 215 ? -12.919 4.908 -5.194 1.00 97.81 215 ARG A O 1
ATOM 1692 N N . PHE A 1 216 ? -13.255 5.990 -3.255 1.00 98.44 216 PHE A N 1
ATOM 1693 C CA . PHE A 1 216 ? -12.675 4.966 -2.399 1.00 98.44 216 PHE A CA 1
ATOM 1694 C C . PHE A 1 216 ? -13.732 3.960 -1.923 1.00 98.44 216 PHE A C 1
ATOM 1696 O O . PHE A 1 216 ? -14.916 4.273 -1.742 1.00 98.44 216 PHE A O 1
ATOM 1703 N N . ALA A 1 217 ? -13.301 2.711 -1.777 1.00 98.44 217 ALA A N 1
ATOM 1704 C CA . ALA A 1 217 ? -14.030 1.637 -1.109 1.00 98.44 217 ALA A CA 1
ATOM 1705 C C . ALA A 1 217 ? -13.497 1.382 0.302 1.00 98.44 217 ALA A C 1
ATOM 1707 O O . ALA A 1 217 ? -14.245 0.874 1.129 1.00 98.44 217 ALA A O 1
ATOM 1708 N N . MET A 1 218 ? -12.229 1.714 0.552 1.00 98.31 218 MET A N 1
ATOM 1709 C CA . MET A 1 218 ? -11.571 1.559 1.843 1.00 98.31 218 MET A CA 1
ATOM 1710 C C . MET A 1 218 ? -10.371 2.503 1.955 1.00 98.31 218 MET A C 1
ATOM 1712 O O . MET A 1 218 ? -9.685 2.738 0.963 1.00 98.31 218 MET A O 1
ATOM 1716 N N . VAL A 1 219 ? -10.115 3.016 3.153 1.00 98.38 219 VAL A N 1
ATOM 1717 C CA . VAL A 1 219 ? -8.877 3.699 3.527 1.00 98.38 219 VAL A CA 1
ATOM 1718 C C . VAL A 1 219 ? -8.380 3.119 4.845 1.00 98.38 219 VAL A C 1
ATOM 1720 O O . VAL A 1 219 ? -9.094 3.142 5.849 1.00 98.38 219 VAL A O 1
ATOM 1723 N N . ASN A 1 220 ? -7.167 2.580 4.844 1.00 98.38 220 ASN A N 1
ATOM 1724 C CA . ASN A 1 220 ? -6.579 1.902 5.988 1.00 98.38 220 ASN A CA 1
ATOM 1725 C C . ASN A 1 220 ? -5.911 2.900 6.941 1.00 98.38 220 ASN A C 1
ATOM 1727 O O . ASN A 1 220 ? -4.888 3.510 6.625 1.00 98.38 220 ASN A O 1
ATOM 1731 N N . ALA A 1 221 ? -6.483 3.045 8.135 1.00 96.88 221 ALA A N 1
ATOM 1732 C CA . ALA A 1 221 ? -5.971 3.912 9.189 1.00 96.88 221 ALA A CA 1
ATOM 1733 C C . ALA A 1 221 ? -5.034 3.132 10.115 1.00 96.88 221 ALA A C 1
ATOM 1735 O O . ALA A 1 221 ? -5.503 2.342 10.937 1.00 96.88 221 ALA A O 1
ATOM 1736 N N . TRP A 1 222 ? -3.723 3.331 9.966 1.00 93.25 222 TRP A N 1
ATOM 1737 C CA . TRP A 1 222 ? -2.717 2.469 10.591 1.00 93.25 222 TRP A CA 1
ATOM 1738 C C . TRP A 1 222 ? -1.922 3.129 11.716 1.00 93.25 222 TRP A C 1
ATOM 1740 O O . TRP A 1 222 ? -1.583 2.489 12.714 1.00 93.25 222 TRP A O 1
ATOM 1750 N N . SER A 1 223 ? -1.648 4.428 11.595 1.00 84.69 223 SER A N 1
ATOM 1751 C CA . SER A 1 223 ? -0.820 5.147 12.557 1.00 84.69 223 SER A CA 1
ATOM 1752 C C . SER A 1 223 ? -1.678 5.663 13.706 1.00 84.69 223 SER A C 1
ATOM 1754 O O . SER A 1 223 ? -2.136 6.801 13.696 1.00 84.69 223 SER A O 1
ATOM 1756 N N . THR A 1 224 ? -1.920 4.813 14.700 1.00 78.94 224 THR A N 1
ATOM 1757 C CA . THR A 1 224 ? 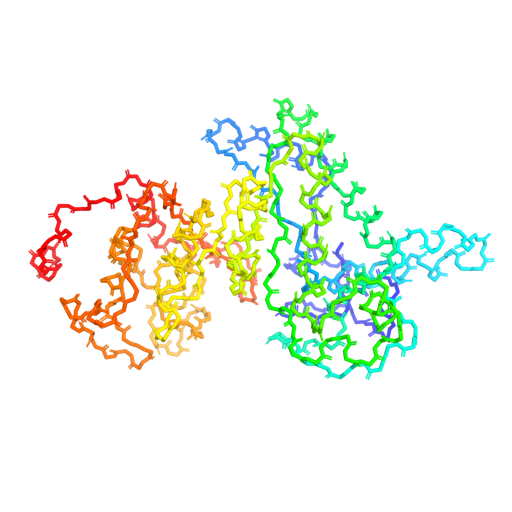-2.839 5.112 15.811 1.00 78.94 224 THR A CA 1
ATOM 1758 C C . THR A 1 224 ? -2.150 5.333 17.156 1.00 78.94 224 THR A C 1
ATOM 1760 O O . THR A 1 224 ? -2.801 5.248 18.190 1.00 78.94 224 THR A O 1
ATOM 1763 N N . VAL A 1 225 ? -0.853 5.648 17.156 1.00 77.38 225 VAL A N 1
ATOM 1764 C CA . VAL A 1 225 ? -0.059 5.844 18.381 1.00 77.38 225 VAL A CA 1
ATOM 1765 C C . VAL A 1 225 ? 0.068 7.331 18.719 1.00 77.38 225 VAL A C 1
ATOM 1767 O O . VAL A 1 225 ? 0.249 8.181 17.840 1.00 77.38 225 VAL A O 1
ATOM 1770 N N . GLY A 1 226 ? -0.005 7.662 20.010 1.00 80.06 226 GLY A N 1
ATOM 1771 C CA . GLY A 1 226 ? 0.272 9.008 20.517 1.00 80.06 226 GLY A CA 1
ATOM 1772 C C . GLY A 1 226 ? -0.631 10.087 19.908 1.00 80.06 226 GLY A C 1
ATOM 1773 O O . GLY A 1 226 ? -1.858 9.979 19.926 1.00 80.06 226 GLY A O 1
ATOM 1774 N N . SER A 1 227 ? -0.035 11.152 19.359 1.00 80.31 227 SER A N 1
ATOM 1775 C CA . SER A 1 227 ? -0.783 12.264 18.746 1.00 80.31 227 SER A CA 1
ATOM 1776 C C . SER A 1 227 ? -1.534 11.875 17.468 1.00 80.31 227 SER A C 1
ATOM 1778 O O . SER A 1 227 ? -2.437 12.602 17.058 1.00 80.31 227 SER A O 1
ATOM 1780 N N . ARG A 1 228 ? -1.193 10.734 16.855 1.00 87.19 228 ARG A N 1
ATOM 1781 C CA . ARG A 1 228 ? -1.804 10.228 15.617 1.00 87.19 228 ARG A CA 1
ATOM 1782 C C . ARG A 1 228 ? -2.985 9.286 15.869 1.00 87.19 228 ARG A C 1
ATOM 1784 O O . ARG A 1 228 ? -3.704 8.953 14.934 1.00 87.19 228 ARG A O 1
ATOM 1791 N N . ALA A 1 229 ? -3.277 8.952 17.130 1.00 86.69 229 ALA A N 1
ATOM 1792 C CA . ALA A 1 229 ? -4.415 8.112 17.522 1.00 86.69 229 ALA A CA 1
ATOM 1793 C C . ALA A 1 229 ? -5.776 8.578 16.967 1.00 86.69 229 ALA A C 1
ATOM 1795 O O . ALA A 1 229 ? -6.712 7.790 16.883 1.00 86.69 229 ALA A O 1
ATOM 1796 N N . ASN A 1 230 ? -5.908 9.853 16.584 1.00 90.88 230 ASN A N 1
ATOM 1797 C CA . ASN A 1 230 ? -7.139 10.418 16.036 1.00 90.88 230 ASN A CA 1
ATOM 1798 C C . ASN A 1 230 ? -7.332 10.208 14.523 1.00 90.88 230 ASN A C 1
ATOM 1800 O O . ASN A 1 230 ? -8.403 10.540 14.009 1.00 90.88 230 ASN A O 1
ATOM 1804 N N . ILE A 1 231 ? -6.336 9.689 13.795 1.00 94.69 231 ILE A N 1
ATOM 1805 C CA . ILE A 1 231 ? -6.385 9.536 12.332 1.00 94.69 231 ILE A CA 1
ATOM 1806 C C . ILE A 1 231 ? -7.627 8.773 11.841 1.00 94.69 231 ILE A C 1
ATOM 1808 O O . ILE A 1 231 ? -8.289 9.293 10.937 1.00 94.69 231 ILE A O 1
ATOM 1812 N N . PRO A 1 232 ? -8.024 7.627 12.431 1.00 95.38 232 PRO A N 1
ATOM 1813 C CA . PRO A 1 232 ? -9.227 6.920 11.994 1.00 95.38 232 PRO A CA 1
ATOM 1814 C C . PRO A 1 232 ? -10.481 7.802 11.997 1.00 95.38 232 PRO A C 1
ATOM 1816 O O . PRO A 1 232 ? -11.288 7.763 11.069 1.00 95.38 232 PRO A O 1
ATOM 1819 N N . TYR A 1 233 ? -10.622 8.657 13.013 1.00 95.06 233 TYR A N 1
ATOM 1820 C CA . TYR A 1 233 ? -11.774 9.547 13.145 1.00 95.06 233 TYR A CA 1
ATOM 1821 C C . TYR A 1 233 ? -11.687 10.738 12.205 1.00 95.06 233 TYR A C 1
ATOM 1823 O O . TYR A 1 233 ? -12.709 11.166 11.679 1.00 95.06 233 TYR A O 1
ATOM 1831 N N . ARG A 1 234 ? -10.482 11.254 11.943 1.00 95.31 234 ARG A N 1
ATOM 1832 C CA . ARG A 1 234 ? -10.277 12.294 10.928 1.00 95.31 234 ARG A CA 1
ATOM 1833 C C . ARG A 1 234 ? -10.734 11.806 9.552 1.00 95.31 234 ARG A C 1
ATOM 1835 O O . ARG A 1 234 ? -11.515 12.498 8.908 1.00 95.31 234 ARG A O 1
ATOM 1842 N N . LEU A 1 235 ? -10.327 10.600 9.156 1.00 96.94 235 LEU A N 1
ATOM 1843 C CA . LEU A 1 235 ? -10.721 9.978 7.887 1.00 96.94 235 LEU A CA 1
ATOM 1844 C C . LEU A 1 235 ? -12.230 9.715 7.812 1.00 96.94 235 LEU A C 1
ATOM 1846 O O . LEU A 1 235 ? -12.887 10.124 6.853 1.00 96.94 235 LEU A O 1
ATOM 1850 N N . ALA A 1 236 ? -12.795 9.099 8.856 1.00 97.06 236 ALA A N 1
ATOM 1851 C CA . ALA A 1 236 ? -14.225 8.809 8.912 1.00 97.06 236 ALA A CA 1
ATOM 1852 C C . ALA A 1 236 ? -15.062 10.099 8.846 1.00 97.06 236 ALA A C 1
ATOM 1854 O O . ALA A 1 236 ? -16.012 10.198 8.068 1.00 97.06 236 ALA A O 1
ATOM 1855 N N . ASN A 1 237 ? -14.677 11.137 9.595 1.00 96.31 237 ASN A N 1
ATOM 1856 C CA . ASN A 1 237 ? -15.369 12.427 9.588 1.00 96.31 237 ASN A CA 1
ATOM 1857 C C . ASN A 1 237 ? -15.221 13.157 8.238 1.00 96.31 237 ASN A C 1
ATOM 1859 O O . ASN A 1 237 ? -16.170 13.815 7.796 1.00 96.31 237 ASN A O 1
ATOM 1863 N N . ALA A 1 238 ? -14.092 12.975 7.543 1.00 96.50 238 ALA A N 1
ATOM 1864 C CA . ALA A 1 238 ? -13.854 13.484 6.190 1.00 96.50 238 ALA A CA 1
ATOM 1865 C C . ALA A 1 238 ? -14.658 12.750 5.096 1.00 96.50 238 ALA A C 1
ATOM 1867 O O . ALA A 1 238 ? -14.749 13.242 3.974 1.00 96.50 238 ALA A O 1
ATOM 1868 N N . GLY A 1 239 ? -15.312 11.627 5.420 1.00 96.88 239 GLY A N 1
ATOM 1869 C CA . GLY A 1 239 ? -16.196 10.902 4.501 1.00 96.88 239 GLY A CA 1
ATOM 1870 C C . GLY A 1 239 ? -15.571 9.682 3.825 1.00 96.88 239 GLY A C 1
ATOM 1871 O O . GLY A 1 239 ? -16.203 9.104 2.942 1.00 96.88 239 GLY A O 1
ATOM 1872 N N . TYR A 1 240 ? -14.356 9.288 4.212 1.00 98.19 240 TYR A N 1
ATOM 1873 C CA . TYR A 1 240 ? -13.720 8.085 3.680 1.00 98.19 240 TYR A CA 1
ATOM 1874 C C . TYR A 1 240 ? -14.268 6.830 4.367 1.00 98.19 240 TYR A C 1
ATOM 1876 O O . TYR A 1 240 ? -14.425 6.844 5.588 1.00 98.19 240 TYR A O 1
ATOM 1884 N N . PRO A 1 241 ? -14.514 5.730 3.629 1.00 98.38 241 PRO A N 1
ATOM 1885 C CA . PRO A 1 241 ? -14.777 4.431 4.238 1.00 98.38 241 PRO A CA 1
ATOM 1886 C C . PRO A 1 241 ? -13.499 3.935 4.925 1.00 98.38 241 PRO A C 1
ATOM 1888 O O . PRO A 1 241 ? -12.570 3.470 4.275 1.00 98.38 241 PRO A O 1
ATOM 1891 N N . THR A 1 242 ? -13.427 4.071 6.237 1.00 98.38 242 THR A N 1
ATOM 1892 C CA . THR A 1 242 ? -12.237 3.811 7.042 1.00 98.38 242 THR A CA 1
ATOM 1893 C C . THR A 1 242 ? -12.207 2.363 7.523 1.00 98.38 242 THR A C 1
ATOM 1895 O O . THR A 1 242 ? -13.154 1.878 8.147 1.00 98.38 242 THR A O 1
ATOM 1898 N N . ILE A 1 243 ? -11.082 1.693 7.280 1.00 98.12 243 ILE A N 1
ATOM 1899 C CA . ILE A 1 243 ? -10.736 0.390 7.848 1.00 98.12 243 ILE A CA 1
ATOM 1900 C C . ILE A 1 243 ? -9.719 0.612 8.962 1.00 98.12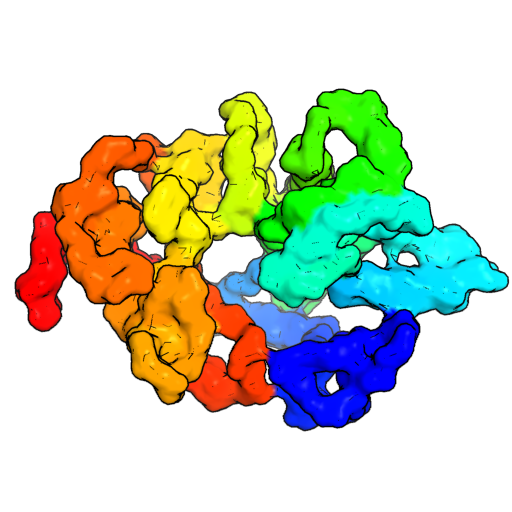 243 ILE A C 1
ATOM 1902 O O . ILE A 1 243 ? -8.642 1.169 8.737 1.00 98.12 243 ILE A O 1
ATOM 1906 N N . LEU A 1 244 ? -10.040 0.158 10.169 1.00 97.38 244 LEU A N 1
ATOM 1907 C CA . LEU A 1 244 ? -9.117 0.234 11.295 1.00 97.38 244 LEU A CA 1
ATOM 1908 C C . LEU A 1 244 ? -7.984 -0.764 11.094 1.00 97.38 244 LEU A C 1
ATOM 1910 O O . LEU A 1 244 ? -8.206 -1.963 10.940 1.00 97.38 244 LEU A O 1
ATOM 1914 N N . SER A 1 245 ? -6.771 -0.235 11.059 1.00 96.81 245 SER A N 1
ATOM 1915 C CA . SER A 1 245 ? -5.525 -0.953 10.800 1.00 96.81 245 SER A CA 1
ATOM 1916 C C . SER A 1 245 ? -4.481 -0.610 11.861 1.00 96.81 245 SER A C 1
ATOM 1918 O O . SER A 1 245 ? -3.294 -0.615 11.586 1.00 96.81 245 SER A O 1
ATOM 1920 N N . ASN A 1 246 ? -4.928 -0.235 13.058 1.00 93.31 246 ASN A N 1
ATOM 1921 C CA . ASN A 1 246 ? -4.110 0.198 14.181 1.00 93.31 246 ASN A CA 1
ATOM 1922 C C . ASN A 1 246 ? -2.867 -0.675 14.380 1.00 93.31 246 ASN A C 1
ATOM 1924 O O . ASN A 1 246 ? -2.988 -1.862 14.688 1.00 93.31 246 ASN A O 1
ATOM 1928 N N . VAL A 1 247 ? -1.683 -0.070 14.305 1.00 92.44 247 VAL A N 1
ATOM 1929 C CA . VAL A 1 247 ? -0.417 -0.781 14.526 1.00 92.44 247 VAL A CA 1
ATOM 1930 C C . VAL A 1 247 ? -0.349 -1.488 15.884 1.00 92.44 247 VAL A C 1
ATOM 1932 O O . VAL A 1 247 ? 0.175 -2.589 15.977 1.00 92.44 247 VAL A O 1
ATOM 1935 N N . THR A 1 248 ? -0.947 -0.910 16.925 1.00 89.88 248 THR A N 1
ATOM 1936 C CA . THR A 1 248 ? -0.946 -1.458 18.292 1.00 89.88 248 THR A CA 1
ATOM 1937 C C . THR A 1 248 ? -1.958 -2.578 18.527 1.00 89.88 248 THR A C 1
ATOM 1939 O O . THR A 1 248 ? -1.960 -3.177 19.598 1.00 89.88 248 THR A O 1
ATOM 1942 N N . ASN A 1 249 ? -2.844 -2.857 17.566 1.00 93.62 249 ASN A N 1
ATOM 1943 C CA . ASN A 1 249 ? -3.885 -3.874 17.723 1.00 93.62 249 ASN A CA 1
ATOM 1944 C C . ASN A 1 249 ? -3.882 -4.920 16.608 1.00 93.62 249 ASN A C 1
ATOM 1946 O O . ASN A 1 249 ? -4.287 -6.053 16.857 1.00 93.62 249 ASN A O 1
ATOM 1950 N N . PHE A 1 250 ? -3.497 -4.548 15.387 1.00 95.69 250 PHE A N 1
ATOM 1951 C CA . PHE A 1 250 ? -3.783 -5.330 14.186 1.00 95.69 250 PHE A CA 1
ATOM 1952 C C . PHE A 1 250 ? -2.545 -5.696 13.348 1.00 95.69 250 PHE A C 1
ATOM 1954 O O . PHE A 1 250 ? -2.662 -6.526 12.447 1.00 95.69 250 PHE A O 1
ATOM 1961 N N . TYR A 1 251 ? -1.352 -5.190 13.678 1.00 96.25 251 TYR A N 1
ATOM 1962 C CA . TYR A 1 251 ? -0.107 -5.604 13.018 1.00 96.25 251 TYR A CA 1
ATOM 1963 C C . TYR A 1 251 ? 0.410 -6.899 13.652 1.00 96.25 251 TYR A C 1
ATOM 1965 O O . TYR A 1 251 ? 1.074 -6.904 14.690 1.00 96.25 251 TYR A O 1
ATOM 1973 N N . VAL A 1 252 ? 0.068 -8.033 13.044 1.00 95.94 252 VAL A N 1
ATOM 1974 C CA . VAL A 1 252 ? 0.372 -9.360 13.594 1.00 95.94 252 VAL A CA 1
ATOM 1975 C C . VAL A 1 252 ? 1.843 -9.754 13.414 1.00 95.94 252 VAL A C 1
ATOM 1977 O O . VAL A 1 252 ? 2.316 -10.631 14.137 1.00 95.94 252 VAL A O 1
ATOM 1980 N N . ASP A 1 253 ? 2.584 -9.063 12.540 1.00 95.44 253 ASP A N 1
ATOM 1981 C CA . ASP A 1 253 ? 4.047 -9.154 12.385 1.00 95.44 253 ASP A CA 1
ATOM 1982 C C . ASP A 1 253 ? 4.844 -8.547 13.556 1.00 95.44 253 ASP A C 1
ATOM 1984 O O . ASP A 1 253 ? 6.041 -8.823 13.702 1.00 95.44 253 ASP A O 1
ATOM 1988 N N . MET A 1 254 ? 4.194 -7.765 14.425 1.00 94.50 254 MET A N 1
ATOM 1989 C CA . MET A 1 254 ? 4.834 -7.239 15.631 1.00 94.50 254 MET A CA 1
ATOM 1990 C C . MET A 1 254 ? 5.226 -8.366 16.590 1.00 94.50 254 MET A C 1
ATOM 1992 O O . MET A 1 254 ? 4.603 -9.431 16.626 1.00 94.50 254 MET A O 1
ATOM 1996 N N . ALA A 1 255 ? 6.245 -8.135 17.411 1.00 94.62 255 ALA A N 1
ATOM 1997 C CA . ALA A 1 255 ? 6.609 -9.047 18.488 1.00 94.62 255 ALA A CA 1
ATOM 1998 C C . ALA A 1 255 ? 5.432 -9.260 19.462 1.00 94.62 255 ALA A C 1
ATOM 2000 O O . ALA A 1 255 ? 4.565 -8.395 19.598 1.00 94.62 255 ALA A O 1
ATOM 2001 N N . TYR A 1 256 ? 5.387 -10.422 20.125 1.00 93.50 256 TYR A N 1
ATOM 2002 C CA . TYR A 1 256 ? 4.385 -10.702 21.166 1.00 93.50 256 TYR A CA 1
ATOM 2003 C C . TYR A 1 256 ? 4.678 -9.920 22.445 1.00 93.50 256 TYR A C 1
ATOM 2005 O O . TYR A 1 256 ? 3.759 -9.469 23.115 1.00 93.50 256 TYR A O 1
ATOM 2013 N N . THR A 1 257 ? 5.954 -9.753 22.784 1.00 90.81 257 THR A N 1
ATOM 2014 C CA . THR A 1 257 ? 6.404 -9.045 23.982 1.00 90.81 257 THR A CA 1
ATOM 2015 C C . THR A 1 257 ? 7.680 -8.250 23.696 1.00 90.81 257 THR A C 1
ATOM 2017 O O . THR A 1 257 ? 8.266 -8.333 22.618 1.00 90.81 257 THR A O 1
ATOM 2020 N N . TRP A 1 258 ? 8.165 -7.515 24.699 1.00 87.44 258 TRP A N 1
ATOM 2021 C CA . TRP A 1 258 ? 9.475 -6.851 24.668 1.00 87.44 258 TRP A CA 1
ATOM 2022 C C . TRP A 1 258 ? 10.664 -7.798 24.886 1.00 87.44 258 TRP A C 1
ATOM 2024 O O . TRP A 1 258 ? 11.803 -7.343 25.018 1.00 87.44 258 TRP A O 1
ATOM 2034 N N . HIS A 1 259 ? 10.435 -9.111 24.978 1.00 90.75 259 HIS A N 1
ATOM 2035 C CA . HIS A 1 259 ? 11.523 -10.055 25.167 1.00 90.75 259 HIS A CA 1
ATOM 2036 C C . HIS A 1 259 ? 12.444 -10.047 23.941 1.00 90.75 259 HIS A C 1
ATOM 2038 O O . HIS A 1 259 ? 12.009 -10.274 22.821 1.00 90.75 259 HIS A O 1
ATOM 2044 N N . GLN A 1 260 ? 13.749 -9.874 24.145 1.00 89.31 260 GLN A N 1
ATOM 2045 C CA . GLN A 1 260 ? 14.753 -9.773 23.068 1.00 89.31 260 GLN A CA 1
ATOM 2046 C C . GLN A 1 260 ? 14.845 -10.989 22.120 1.00 89.31 260 GLN A C 1
ATOM 2048 O O . GLN A 1 260 ? 15.550 -10.937 21.116 1.00 89.31 260 GLN A O 1
ATOM 2053 N N . TYR A 1 261 ? 14.209 -12.107 22.478 1.00 91.38 261 TYR A N 1
ATOM 2054 C CA . TYR A 1 261 ? 14.162 -13.325 21.660 1.00 91.38 261 TYR A CA 1
ATOM 2055 C C . TYR A 1 261 ? 12.814 -13.518 20.961 1.00 91.38 261 TYR A C 1
ATOM 2057 O O . TYR A 1 261 ? 12.688 -14.448 20.163 1.00 91.38 261 TYR A O 1
ATOM 2065 N N . ASP A 1 262 ? 11.829 -12.660 21.236 1.00 91.88 262 ASP A N 1
ATOM 2066 C CA . ASP A 1 262 ? 10.587 -12.666 20.482 1.00 91.88 262 ASP A CA 1
ATOM 2067 C C . ASP A 1 262 ? 10.859 -12.169 19.070 1.00 91.88 262 ASP A C 1
ATOM 2069 O O . ASP A 1 262 ? 11.533 -11.164 18.836 1.00 91.88 262 ASP A O 1
ATOM 2073 N N . LYS A 1 263 ? 10.331 -12.915 18.104 1.00 92.69 263 LYS A N 1
ATOM 2074 C CA . LYS A 1 263 ? 10.416 -12.550 16.696 1.00 92.69 263 LYS A CA 1
ATOM 2075 C C . LYS A 1 263 ? 9.379 -11.476 16.394 1.00 92.69 263 LYS A C 1
ATOM 2077 O O . LYS A 1 263 ? 8.245 -11.586 16.853 1.00 92.69 263 LYS A O 1
ATOM 2082 N N . GLY A 1 264 ? 9.740 -10.529 15.535 1.00 93.69 264 GLY A N 1
ATOM 2083 C CA . GLY A 1 264 ? 8.845 -9.484 15.038 1.00 93.69 264 GLY A CA 1
ATOM 2084 C C . GLY A 1 264 ? 9.484 -8.114 15.081 1.00 93.69 264 GLY A C 1
ATOM 2085 O O . GLY A 1 264 ? 10.491 -7.904 15.758 1.00 93.69 264 GLY A O 1
ATOM 2086 N N . LEU A 1 265 ? 8.895 -7.187 14.337 1.00 93.44 265 LEU A N 1
ATOM 2087 C CA . LEU A 1 265 ? 9.198 -5.774 14.509 1.00 93.44 265 LEU A CA 1
ATOM 2088 C C . LEU A 1 265 ? 8.539 -5.263 15.798 1.00 93.44 265 LEU A C 1
ATOM 2090 O O . LEU A 1 265 ? 7.712 -5.939 16.404 1.00 93.44 265 LEU A O 1
ATOM 2094 N N . HIS A 1 266 ? 8.937 -4.080 16.250 1.00 90.88 266 HIS A N 1
ATOM 2095 C CA . HIS A 1 266 ? 8.383 -3.484 17.472 1.00 90.88 266 HIS A CA 1
ATOM 2096 C C . HIS A 1 266 ? 8.336 -1.950 17.409 1.00 90.88 266 HIS A C 1
ATOM 2098 O O . HIS A 1 266 ? 8.332 -1.264 18.431 1.00 90.88 266 HIS A O 1
ATOM 2104 N N . TRP A 1 267 ? 8.356 -1.380 16.197 1.00 89.50 267 TRP A N 1
ATOM 2105 C CA . TRP A 1 267 ? 8.419 0.072 15.995 1.00 89.50 267 TRP A CA 1
ATOM 2106 C C . TRP A 1 267 ? 7.129 0.786 16.421 1.00 89.50 267 TRP A C 1
ATOM 2108 O O . TRP A 1 267 ? 7.167 1.968 16.752 1.00 89.50 267 TRP A O 1
ATOM 2118 N N . GLY A 1 268 ? 5.995 0.078 16.421 1.00 86.69 268 GLY A N 1
ATOM 2119 C CA . GLY A 1 268 ? 4.694 0.587 16.860 1.00 86.69 268 GLY A CA 1
ATOM 2120 C C . GLY A 1 268 ? 4.256 0.079 18.234 1.00 86.69 268 GLY A C 1
ATOM 2121 O O . GLY A 1 268 ? 3.130 0.353 18.632 1.00 86.69 268 GLY A O 1
ATOM 2122 N N . GLY A 1 269 ? 5.117 -0.665 18.937 1.00 87.75 269 GLY A N 1
ATOM 2123 C CA . GLY A 1 269 ? 4.778 -1.440 20.133 1.00 87.75 269 GLY A CA 1
ATOM 2124 C C . GLY A 1 269 ? 4.832 -2.948 19.873 1.00 87.75 269 GLY A C 1
ATOM 2125 O O . GLY A 1 269 ? 5.448 -3.395 18.909 1.00 87.75 269 GLY A O 1
ATOM 2126 N N . TYR A 1 270 ? 4.190 -3.731 20.737 1.00 90.00 270 TYR A N 1
ATOM 2127 C CA . TYR A 1 270 ? 4.026 -5.179 20.588 1.00 90.00 270 TYR A CA 1
ATOM 2128 C C . TYR A 1 270 ? 2.542 -5.515 20.402 1.00 90.00 270 TYR A C 1
ATOM 2130 O O . TYR A 1 270 ? 1.671 -4.753 20.820 1.00 90.00 270 TYR A O 1
ATOM 2138 N N . CYS A 1 271 ? 2.252 -6.650 19.774 1.00 92.62 271 CYS A N 1
ATOM 2139 C CA . CYS A 1 271 ? 0.896 -7.176 19.640 1.00 92.62 271 CYS A CA 1
ATOM 2140 C C . CYS A 1 271 ? 0.896 -8.619 20.130 1.00 92.62 271 CYS A C 1
ATOM 2142 O O . CYS A 1 271 ? 1.406 -9.499 19.436 1.00 92.62 271 CYS A O 1
ATOM 2144 N N . ASP A 1 272 ? 0.328 -8.853 21.307 1.00 92.94 272 ASP A N 1
ATOM 2145 C CA . ASP A 1 272 ? 0.081 -10.194 21.831 1.00 92.94 272 ASP A CA 1
ATOM 2146 C C . ASP A 1 272 ? -1.243 -10.774 21.288 1.00 92.94 272 ASP A C 1
ATOM 2148 O O . ASP A 1 272 ? -1.888 -10.212 20.396 1.00 92.94 272 ASP A O 1
ATOM 2152 N N . GLU A 1 273 ? -1.659 -11.926 21.808 1.00 92.19 273 GLU A N 1
ATOM 2153 C CA . GLU A 1 273 ? -2.912 -12.581 21.437 1.00 92.19 273 GLU A CA 1
ATOM 2154 C C . GLU A 1 273 ? -4.182 -11.800 21.816 1.00 92.19 273 GLU A C 1
ATOM 2156 O O . GLU A 1 273 ? -5.245 -12.041 21.234 1.00 92.19 273 GLU A O 1
ATOM 2161 N N . TYR A 1 274 ? -4.087 -10.847 22.748 1.00 91.44 274 TYR A N 1
ATOM 2162 C CA . TYR A 1 274 ? -5.207 -10.039 23.227 1.00 91.44 274 TYR A CA 1
ATOM 2163 C C . TYR A 1 274 ? -5.286 -8.671 22.544 1.00 91.44 274 TYR A C 1
ATOM 2165 O O . TYR A 1 274 ? -6.349 -8.048 22.562 1.00 91.44 274 TYR A O 1
ATOM 2173 N N . ALA A 1 275 ? -4.216 -8.206 21.898 1.00 92.25 275 ALA A N 1
ATOM 2174 C CA . ALA A 1 275 ? -4.137 -6.884 21.278 1.00 92.25 275 ALA A CA 1
ATOM 2175 C C . ALA A 1 275 ? -5.320 -6.584 20.338 1.00 92.25 275 ALA A C 1
ATOM 2177 O O . ALA A 1 275 ? -5.981 -5.551 20.477 1.00 92.25 275 ALA A O 1
ATOM 2178 N N . SER A 1 276 ? -5.653 -7.508 19.428 1.00 93.62 276 SER A N 1
ATOM 2179 C CA . SER A 1 276 ? -6.823 -7.362 18.547 1.00 93.62 276 SER A CA 1
ATOM 2180 C C . SER A 1 276 ? -8.152 -7.563 19.283 1.00 93.62 276 SER A C 1
ATOM 2182 O O . SER A 1 276 ? -9.153 -6.954 18.913 1.00 93.62 276 SER A O 1
ATOM 2184 N N . TRP A 1 277 ? -8.185 -8.405 20.323 1.00 91.38 277 TRP A N 1
ATOM 2185 C CA . TRP A 1 277 ? -9.391 -8.645 21.124 1.00 91.38 277 TRP A CA 1
ATOM 2186 C C . TRP A 1 277 ? -9.829 -7.378 21.865 1.00 91.38 277 TRP A C 1
ATOM 2188 O O . TRP A 1 277 ? -11.024 -7.072 21.885 1.00 91.38 277 TRP A O 1
ATOM 2198 N N . PHE A 1 278 ? -8.857 -6.632 22.405 1.00 90.06 278 PHE A N 1
ATOM 2199 C CA . PHE A 1 278 ? -9.044 -5.373 23.123 1.00 90.06 278 PHE A CA 1
ATOM 2200 C C . PHE A 1 278 ? -9.478 -4.202 22.247 1.00 90.06 278 PHE A C 1
ATOM 2202 O O . PHE A 1 278 ? -9.877 -3.178 22.806 1.00 90.06 278 PHE A O 1
ATOM 2209 N N . ALA A 1 279 ? -9.377 -4.314 20.923 1.00 91.88 279 ALA A N 1
ATOM 2210 C CA . ALA A 1 279 ? -9.745 -3.222 20.043 1.00 91.88 279 ALA A CA 1
ATOM 2211 C C . ALA A 1 279 ? -11.242 -2.903 20.169 1.00 91.88 279 ALA A C 1
ATOM 2213 O O . ALA A 1 279 ? -12.087 -3.795 20.207 1.00 91.88 279 ALA A O 1
ATOM 2214 N N . GLN A 1 280 ? -11.554 -1.613 20.217 1.00 90.88 280 GLN A N 1
ATOM 2215 C CA . GLN A 1 280 ? -12.894 -1.045 20.343 1.00 90.88 280 GLN A CA 1
ATOM 2216 C C . GLN A 1 280 ? -13.133 -0.174 19.100 1.00 90.88 280 GLN A C 1
ATOM 2218 O O . GLN A 1 280 ? -12.769 1.003 19.097 1.00 90.88 280 GLN A O 1
ATOM 2223 N N . PRO A 1 281 ? -13.683 -0.732 18.001 1.00 91.25 281 PRO A N 1
ATOM 2224 C CA . PRO A 1 281 ? -13.740 -0.053 16.706 1.00 91.25 281 PRO A CA 1
ATOM 2225 C C . PRO A 1 281 ? -14.398 1.334 16.697 1.00 91.25 281 PRO A C 1
ATOM 2227 O O . PRO A 1 281 ? -14.005 2.209 15.927 1.00 91.25 281 PRO A O 1
ATOM 2230 N N . TYR A 1 282 ? -15.384 1.554 17.566 1.00 91.19 282 TYR A N 1
ATOM 2231 C CA . TYR A 1 282 ? -16.083 2.838 17.688 1.00 91.19 282 TYR A CA 1
ATOM 2232 C C . TYR A 1 282 ? -15.563 3.714 18.836 1.00 91.19 282 TYR A C 1
ATOM 2234 O O . TYR A 1 282 ? -16.045 4.833 19.005 1.00 91.19 282 TYR A O 1
ATOM 2242 N N . ASP A 1 283 ? -14.580 3.220 19.594 1.00 89.88 283 ASP A N 1
ATOM 2243 C CA . ASP A 1 283 ? -13.857 3.961 20.625 1.00 89.88 283 ASP A CA 1
ATOM 2244 C C . ASP A 1 283 ? -12.345 3.679 20.550 1.00 89.88 283 ASP A C 1
ATOM 2246 O O . ASP A 1 283 ? -11.722 3.073 21.425 1.00 89.88 283 ASP A O 1
ATOM 2250 N N . VAL A 1 284 ? -11.736 4.095 19.436 1.00 90.25 284 VAL A N 1
ATOM 2251 C CA . VAL A 1 284 ? -10.359 3.739 19.079 1.00 90.25 284 VAL A CA 1
ATOM 2252 C C . VAL A 1 284 ? -9.338 4.177 20.131 1.00 90.25 284 VAL A C 1
ATOM 2254 O O . VAL A 1 284 ? -8.340 3.494 20.342 1.00 90.25 284 VAL A O 1
ATOM 2257 N N . TYR A 1 285 ? -9.604 5.263 20.861 1.00 89.19 285 TYR A N 1
ATOM 2258 C CA . TYR A 1 285 ? -8.718 5.728 21.927 1.00 89.19 285 TYR A CA 1
ATOM 2259 C C . TYR A 1 285 ? -8.664 4.764 23.109 1.00 89.19 285 TYR A C 1
ATOM 2261 O O . TYR A 1 285 ? -7.675 4.749 23.839 1.00 89.19 285 TYR A O 1
ATOM 2269 N N . ARG A 1 286 ? -9.706 3.958 23.316 1.00 87.75 286 ARG A N 1
ATOM 2270 C CA . ARG A 1 286 ? -9.747 2.936 24.366 1.00 87.75 286 ARG A CA 1
ATOM 2271 C C . ARG A 1 286 ? -9.134 1.612 23.918 1.00 87.75 286 ARG A C 1
ATOM 2273 O O . ARG A 1 286 ? -8.974 0.728 24.749 1.00 87.75 286 ARG A O 1
ATOM 2280 N N . SER A 1 287 ? -8.750 1.479 22.647 1.00 88.75 287 SER A N 1
ATOM 2281 C CA . SER A 1 287 ? -8.154 0.250 22.101 1.00 88.75 287 SER A CA 1
ATOM 2282 C C . SER A 1 287 ? -6.700 0.037 22.535 1.00 88.75 287 SER A C 1
ATOM 2284 O O . SER A 1 287 ? -6.229 -1.098 22.572 1.00 88.75 287 SER A O 1
ATOM 2286 N N . GLU A 1 288 ? -5.983 1.112 22.865 1.00 82.94 288 GLU A N 1
ATOM 2287 C CA . GLU A 1 288 ? -4.591 1.058 23.314 1.00 82.94 288 GLU A CA 1
ATOM 2288 C C . GLU A 1 288 ? -4.542 0.813 24.832 1.00 82.94 288 GLU A C 1
ATOM 2290 O O . GLU A 1 288 ? -5.166 1.534 25.615 1.00 82.94 288 GLU A O 1
ATOM 2295 N N . ARG A 1 289 ? -3.827 -0.235 25.259 1.00 81.25 289 ARG A N 1
ATOM 2296 C CA . ARG A 1 289 ? -3.698 -0.611 26.681 1.00 81.25 289 ARG A CA 1
ATOM 2297 C C . ARG A 1 289 ? -2.394 -0.138 27.304 1.00 81.25 289 ARG A C 1
ATOM 2299 O O . ARG A 1 289 ? -2.359 0.134 28.501 1.00 81.25 289 ARG A O 1
ATOM 2306 N N . TYR A 1 290 ? -1.353 -0.020 26.493 1.00 81.88 290 TYR A N 1
ATOM 2307 C CA . TYR A 1 290 ? -0.014 0.347 26.919 1.00 81.88 290 TYR A CA 1
ATOM 2308 C C . TYR A 1 290 ? 0.534 1.426 26.000 1.00 81.88 290 TYR A C 1
ATOM 2310 O O . TYR A 1 290 ? 0.276 1.394 24.801 1.00 81.88 290 TYR A O 1
ATOM 2318 N N . ASP A 1 291 ? 1.299 2.355 26.559 1.00 78.69 291 ASP A N 1
ATOM 2319 C CA . ASP A 1 291 ? 2.085 3.283 25.761 1.00 78.69 291 ASP A CA 1
ATOM 2320 C C . ASP A 1 291 ? 3.315 2.593 25.144 1.00 78.69 291 ASP A C 1
ATOM 2322 O O . ASP A 1 291 ? 3.610 1.420 25.391 1.00 78.69 291 ASP A O 1
ATOM 2326 N N . TYR A 1 292 ? 4.079 3.359 24.365 1.00 74.00 292 TYR A N 1
ATOM 2327 C CA . TYR A 1 292 ? 5.299 2.883 23.712 1.00 74.00 292 TYR A CA 1
ATOM 2328 C C . TYR A 1 292 ? 6.351 2.308 24.682 1.00 74.00 292 TYR A C 1
ATOM 2330 O O . TYR A 1 292 ? 7.154 1.468 24.289 1.00 74.00 292 TYR A O 1
ATOM 2338 N N . ASN A 1 293 ? 6.354 2.727 25.950 1.00 77.31 293 ASN A N 1
ATOM 2339 C CA . ASN A 1 293 ? 7.282 2.232 26.969 1.00 77.31 293 ASN A CA 1
ATOM 2340 C C . ASN A 1 293 ? 6.726 1.015 27.731 1.00 77.31 293 ASN A C 1
ATOM 2342 O O . ASN A 1 293 ? 7.347 0.559 28.692 1.00 77.31 293 ASN A O 1
ATOM 2346 N N . GLY A 1 294 ? 5.555 0.501 27.342 1.00 76.31 294 GLY A N 1
ATOM 2347 C CA . GLY A 1 294 ? 4.867 -0.582 28.039 1.00 76.31 294 GLY A CA 1
ATOM 2348 C C . GLY A 1 294 ? 4.153 -0.138 29.319 1.00 76.31 294 GLY A C 1
ATOM 2349 O O . GLY A 1 294 ? 3.799 -0.986 30.138 1.00 76.31 294 GLY A O 1
ATOM 2350 N N . VAL A 1 295 ? 3.938 1.165 29.527 1.00 82.19 295 VAL A N 1
ATOM 2351 C CA . VAL A 1 295 ? 3.207 1.687 30.689 1.00 82.19 295 VAL A CA 1
ATOM 2352 C C . VAL A 1 295 ? 1.710 1.610 30.422 1.00 82.19 295 VAL A C 1
ATOM 2354 O O . VAL A 1 295 ? 1.237 2.064 29.385 1.00 82.19 295 VAL A O 1
ATOM 2357 N N . ALA A 1 296 ? 0.952 1.051 31.366 1.00 84.25 296 ALA A N 1
ATOM 2358 C CA . ALA A 1 296 ? -0.498 0.933 31.243 1.00 84.25 296 ALA A CA 1
ATOM 2359 C C . ALA A 1 296 ? -1.180 2.311 31.125 1.00 84.25 296 ALA A C 1
ATOM 2361 O O . ALA A 1 296 ? -0.895 3.228 31.900 1.00 84.25 296 ALA A O 1
ATOM 2362 N N . LEU A 1 297 ? -2.106 2.438 30.175 1.00 84.12 297 LEU A N 1
ATOM 2363 C CA . LEU A 1 297 ? -2.890 3.648 29.927 1.00 84.12 297 LEU A CA 1
ATOM 2364 C C . LEU A 1 297 ? -4.192 3.652 30.744 1.00 84.12 297 LEU A C 1
ATOM 2366 O O . LEU A 1 297 ? -4.845 2.622 30.906 1.00 84.12 297 LEU A O 1
ATOM 2370 N N . ASP A 1 298 ? -4.626 4.833 31.205 1.00 86.19 298 ASP A N 1
ATOM 2371 C CA . ASP A 1 298 ? -5.981 5.019 31.747 1.00 86.19 298 ASP A CA 1
ATOM 2372 C C . ASP A 1 298 ? -6.981 5.109 30.588 1.00 86.19 298 ASP A C 1
ATOM 2374 O O . ASP A 1 298 ? -7.247 6.176 30.026 1.00 86.19 298 ASP A O 1
ATOM 2378 N N . VAL A 1 299 ? -7.528 3.953 30.223 1.00 83.94 299 VAL A N 1
ATOM 2379 C CA . VAL A 1 299 ? -8.425 3.791 29.073 1.00 83.94 299 VAL A CA 1
ATOM 2380 C C . VAL A 1 299 ? -9.713 4.602 29.212 1.00 83.94 299 VAL A C 1
ATOM 2382 O O . VAL A 1 299 ? -10.357 4.867 28.213 1.00 83.94 299 VAL A O 1
ATOM 2385 N N . LEU A 1 300 ? -10.116 5.024 30.415 1.00 82.38 300 LEU A N 1
ATOM 2386 C CA . LEU A 1 300 ? -11.325 5.839 30.586 1.00 82.38 300 LEU A CA 1
ATOM 2387 C C . LEU A 1 300 ? -11.081 7.320 30.274 1.00 82.38 300 LEU A C 1
ATOM 2389 O O . LEU A 1 300 ? -12.030 8.053 30.009 1.00 82.38 300 LEU A O 1
ATOM 2393 N N . LYS A 1 301 ? -9.818 7.753 30.280 1.00 85.44 301 LYS A N 1
ATOM 2394 C CA . LYS A 1 301 ? -9.412 9.138 29.996 1.00 85.44 301 LYS A CA 1
ATOM 2395 C C . LYS A 1 301 ? -8.718 9.294 28.651 1.00 85.44 301 LYS A C 1
ATOM 2397 O O . LYS A 1 301 ? -8.379 10.404 28.251 1.00 85.44 301 LYS A O 1
ATOM 2402 N N . SER A 1 302 ? -8.503 8.199 27.927 1.00 84.00 302 SER A N 1
ATOM 2403 C CA . SER A 1 302 ? -7.701 8.194 26.704 1.00 84.00 302 SER A CA 1
ATOM 2404 C C . SER A 1 302 ? -8.303 9.027 25.566 1.00 84.00 302 SER A C 1
ATOM 2406 O O . SER A 1 302 ? -7.564 9.420 24.660 1.00 84.00 302 SER A O 1
ATOM 2408 N N . ALA A 1 303 ? -9.605 9.326 25.617 1.00 86.81 303 ALA A N 1
ATOM 2409 C CA . ALA A 1 303 ? -10.314 10.175 24.661 1.00 86.81 303 ALA A CA 1
ATOM 2410 C C . ALA A 1 303 ? -10.348 11.671 25.045 1.00 86.81 303 ALA A C 1
ATOM 2412 O O . ALA A 1 303 ? -10.726 12.501 24.215 1.00 86.81 303 ALA A O 1
ATOM 2413 N N . GLU A 1 304 ? -9.970 12.043 26.276 1.00 87.38 304 GLU A N 1
ATOM 2414 C CA . GLU A 1 304 ? -10.079 13.424 26.764 1.00 87.38 304 GLU A CA 1
ATOM 2415 C C . GLU A 1 304 ? -9.277 14.399 25.885 1.00 87.38 304 GLU A C 1
ATOM 2417 O O . GLU A 1 304 ? -8.090 14.211 25.620 1.00 87.38 304 GLU A O 1
ATOM 2422 N N . GLY A 1 305 ? -9.941 15.454 25.400 1.00 86.75 305 GLY A N 1
ATOM 2423 C CA . GLY A 1 305 ? -9.324 16.484 24.556 1.00 86.75 305 GLY A CA 1
ATOM 2424 C C . GLY A 1 305 ? -8.987 16.048 23.124 1.00 86.75 305 GLY A C 1
ATOM 2425 O O . GLY A 1 305 ? -8.420 16.846 22.376 1.00 86.75 305 GLY A O 1
ATOM 2426 N N . LYS A 1 306 ? -9.334 14.820 22.715 1.00 89.31 306 LYS A N 1
ATOM 2427 C CA . LYS A 1 306 ? -9.085 14.317 21.358 1.00 89.31 306 LYS A CA 1
ATOM 2428 C C . LYS A 1 306 ? -10.290 14.521 20.438 1.00 89.31 306 LYS A C 1
ATOM 2430 O O . LYS A 1 306 ? -11.411 14.780 20.870 1.00 89.31 306 LYS A O 1
ATOM 2435 N N . THR A 1 307 ? -10.050 14.418 19.132 1.00 92.56 307 THR A N 1
ATOM 2436 C CA . THR A 1 307 ? -11.086 14.550 18.098 1.00 92.56 307 THR A CA 1
ATOM 2437 C C . THR A 1 307 ? -12.178 13.490 18.300 1.00 92.56 307 THR A C 1
ATOM 2439 O O . THR A 1 307 ? -11.825 12.316 18.363 1.00 92.56 307 THR A O 1
ATOM 2442 N N . PRO A 1 308 ? -13.475 13.841 18.370 1.00 94.00 308 PRO A N 1
ATOM 2443 C CA . PRO A 1 308 ? -14.547 12.854 18.485 1.00 94.00 308 PRO A CA 1
ATOM 2444 C C . PRO A 1 308 ? -14.914 12.232 17.128 1.00 94.00 308 PRO A C 1
ATOM 2446 O O . PRO A 1 308 ? -14.769 12.862 16.075 1.00 94.00 308 PRO A O 1
ATOM 2449 N N . LEU A 1 309 ? -15.451 11.011 17.155 1.00 94.88 309 LEU A N 1
ATOM 2450 C CA . LEU A 1 309 ? -16.064 10.372 15.990 1.00 94.88 309 LEU A CA 1
ATOM 2451 C C . LEU A 1 309 ? -17.452 10.982 15.739 1.00 94.88 309 LEU A C 1
ATOM 2453 O O . LEU A 1 309 ? -18.318 10.934 16.607 1.00 94.88 309 LEU A O 1
ATOM 2457 N N . GLN A 1 310 ? -17.655 11.567 14.560 1.00 96.75 310 GLN A N 1
ATOM 2458 C CA . GLN A 1 310 ? -18.910 12.219 14.159 1.00 96.75 310 GLN A CA 1
ATOM 2459 C C . GLN A 1 310 ? -19.688 11.399 13.126 1.00 96.75 310 GLN A C 1
ATOM 2461 O O . GLN A 1 310 ? -20.912 11.480 13.094 1.00 96.75 310 GLN A O 1
ATOM 2466 N N . LYS A 1 311 ? -18.984 10.622 12.293 1.00 96.69 311 LYS A N 1
ATOM 2467 C CA . LYS A 1 311 ? -19.561 9.774 11.237 1.00 96.69 311 LYS A CA 1
ATOM 2468 C C . LYS A 1 311 ? -19.196 8.300 11.456 1.00 96.69 311 LYS A C 1
ATOM 2470 O O . LYS A 1 311 ? -18.342 7.771 10.739 1.00 96.69 311 LYS A O 1
ATOM 2475 N N . PRO A 1 312 ? -19.755 7.636 12.483 1.00 95.88 312 PRO A N 1
ATOM 2476 C CA . PRO A 1 312 ? -19.423 6.246 12.800 1.00 95.88 312 PRO A CA 1
ATOM 2477 C C . PRO A 1 312 ? -19.758 5.260 11.675 1.00 95.88 312 PRO A C 1
ATOM 2479 O O . PRO A 1 312 ? -19.101 4.232 11.568 1.00 95.88 312 PRO A O 1
ATOM 2482 N N . GLU A 1 313 ? -20.717 5.578 10.806 1.00 96.69 313 GLU A N 1
ATOM 2483 C CA . GLU A 1 313 ? -21.078 4.787 9.625 1.00 96.69 313 GLU A CA 1
ATOM 2484 C C . GLU A 1 313 ? -19.937 4.633 8.609 1.00 96.69 313 GLU A C 1
ATOM 2486 O O . GLU A 1 313 ? -19.962 3.719 7.787 1.00 96.69 313 GLU A O 1
ATOM 2491 N N . ASN A 1 314 ? -18.931 5.509 8.677 1.00 97.75 314 ASN A N 1
ATOM 2492 C CA . ASN A 1 314 ? -17.749 5.440 7.831 1.00 97.75 314 ASN A CA 1
ATOM 2493 C C . ASN A 1 314 ? -16.660 4.526 8.405 1.00 97.75 314 ASN A C 1
ATOM 2495 O O . ASN A 1 314 ? -15.701 4.244 7.699 1.00 97.75 314 ASN A O 1
ATOM 2499 N N . ILE A 1 315 ? -16.784 4.029 9.639 1.00 97.31 315 ILE A N 1
ATOM 2500 C CA . ILE A 1 315 ? -15.937 2.937 10.137 1.00 97.31 315 ILE A CA 1
ATOM 2501 C C . ILE A 1 315 ? -16.530 1.624 9.616 1.00 97.31 315 ILE A C 1
ATOM 2503 O O . ILE A 1 315 ? -17.528 1.134 10.138 1.00 97.31 315 ILE A O 1
ATOM 2507 N N . ILE A 1 316 ? -15.938 1.067 8.557 1.00 97.19 316 ILE A N 1
ATOM 2508 C CA . ILE A 1 316 ? -16.534 -0.050 7.800 1.00 97.19 316 ILE A CA 1
ATOM 2509 C C . ILE A 1 316 ? -15.936 -1.425 8.129 1.00 97.19 316 ILE A C 1
ATOM 2511 O O . ILE A 1 316 ? -16.430 -2.438 7.637 1.00 97.19 316 ILE A O 1
ATOM 2515 N N . GLY A 1 317 ? -14.888 -1.485 8.955 1.00 96.62 317 GLY A N 1
ATOM 2516 C CA . GLY A 1 317 ? -14.298 -2.748 9.391 1.00 96.62 317 GLY A CA 1
ATOM 2517 C C . GLY A 1 317 ? -12.932 -2.607 10.057 1.00 96.62 317 GLY A C 1
ATOM 2518 O O . GLY A 1 317 ? -12.413 -1.505 10.240 1.00 96.62 317 GLY A O 1
ATOM 2519 N N . VAL A 1 318 ? -12.350 -3.755 10.393 1.00 97.19 318 VAL A N 1
ATOM 2520 C CA . VAL A 1 318 ? -10.972 -3.904 10.880 1.00 97.19 318 VAL A CA 1
ATOM 2521 C C . VAL A 1 318 ? -10.185 -4.769 9.898 1.00 97.19 318 VAL A C 1
ATOM 2523 O O . VAL A 1 318 ? -10.764 -5.608 9.206 1.00 97.19 318 VAL A O 1
ATOM 2526 N N . GLN A 1 319 ? -8.871 -4.596 9.848 1.00 97.81 319 GLN A N 1
ATOM 2527 C CA . GLN A 1 319 ? -7.981 -5.438 9.054 1.00 97.81 319 GLN A CA 1
ATOM 2528 C C . GLN A 1 319 ? -6.693 -5.676 9.827 1.00 97.81 319 GLN A C 1
ATOM 2530 O O . GLN A 1 319 ? -6.160 -4.728 10.391 1.00 97.81 319 GLN A O 1
ATOM 2535 N N . GLY A 1 320 ? -6.209 -6.921 9.814 1.00 97.06 320 GLY A N 1
ATOM 2536 C CA . GLY A 1 320 ? -4.885 -7.291 10.310 1.00 97.06 320 GLY A CA 1
ATOM 2537 C C . GLY A 1 320 ? -3.830 -7.285 9.212 1.00 97.06 320 GLY A C 1
ATOM 2538 O O . GLY A 1 320 ? -4.132 -7.580 8.054 1.00 97.06 320 GLY A O 1
ATOM 2539 N N . GLN A 1 321 ? -2.600 -6.955 9.584 1.00 97.50 321 GLN A N 1
ATOM 2540 C CA . GLN A 1 321 ? -1.465 -6.745 8.693 1.00 97.50 321 GLN A CA 1
ATOM 2541 C C . GLN A 1 321 ? -0.373 -7.730 9.074 1.00 97.50 321 GLN A C 1
ATOM 2543 O O . GLN A 1 321 ? -0.030 -7.855 10.245 1.00 97.50 321 GLN A O 1
ATOM 2548 N N . LEU A 1 322 ? 0.150 -8.441 8.082 1.00 97.44 322 LEU A N 1
ATOM 2549 C CA . LEU A 1 322 ? 1.320 -9.291 8.235 1.00 97.44 322 LEU A CA 1
ATOM 2550 C C . LEU A 1 322 ? 2.375 -8.793 7.251 1.00 97.44 322 LEU A C 1
ATOM 2552 O O . LEU A 1 322 ? 2.412 -9.234 6.100 1.00 97.44 322 LEU A O 1
ATOM 2556 N N . TRP A 1 323 ? 3.197 -7.849 7.700 1.00 96.81 323 TRP A N 1
ATOM 2557 C CA . TRP A 1 323 ? 4.370 -7.411 6.948 1.00 96.81 323 TRP A CA 1
ATOM 2558 C C . TRP A 1 323 ? 5.479 -8.468 7.008 1.00 96.81 323 TRP A C 1
ATOM 2560 O O . TRP A 1 323 ? 5.508 -9.319 7.900 1.00 96.81 323 TRP A O 1
ATOM 2570 N N . SER A 1 324 ? 6.350 -8.493 5.998 1.00 95.00 324 SER A N 1
ATOM 2571 C CA . SER A 1 324 ? 7.197 -9.658 5.713 1.00 95.00 324 SER A CA 1
ATOM 2572 C C . SER A 1 324 ? 8.702 -9.388 5.756 1.00 95.00 324 SER A C 1
ATOM 2574 O O . SER A 1 324 ? 9.475 -10.206 5.262 1.00 95.00 324 SER A O 1
ATOM 2576 N N . GLU A 1 325 ? 9.158 -8.280 6.343 1.00 94.50 325 GLU A N 1
ATOM 2577 C CA . GLU A 1 325 ? 10.585 -7.939 6.442 1.00 94.50 325 GLU A CA 1
ATOM 2578 C C . GLU A 1 325 ? 11.382 -9.009 7.188 1.00 94.50 325 GLU A C 1
ATOM 2580 O O . GLU A 1 325 ? 12.530 -9.289 6.831 1.00 94.50 325 GLU A O 1
ATOM 2585 N N . THR A 1 326 ? 10.788 -9.642 8.205 1.00 92.75 326 THR A N 1
ATOM 2586 C CA . THR A 1 326 ? 11.424 -10.673 9.046 1.00 92.75 326 THR A CA 1
ATOM 2587 C C . THR A 1 326 ? 10.915 -12.089 8.784 1.00 92.75 326 THR A C 1
ATOM 2589 O O . THR A 1 326 ? 11.453 -13.024 9.370 1.00 92.75 326 THR A O 1
ATOM 2592 N N . ILE A 1 327 ? 9.939 -12.266 7.886 1.00 93.12 327 ILE A N 1
ATOM 2593 C CA . ILE A 1 327 ? 9.395 -13.578 7.511 1.00 93.12 327 ILE A CA 1
ATOM 2594 C C . ILE A 1 327 ? 10.321 -14.249 6.490 1.00 93.12 327 ILE A C 1
ATOM 2596 O O . ILE A 1 327 ? 10.724 -13.633 5.505 1.00 93.12 327 ILE A O 1
ATOM 2600 N N . ARG A 1 328 ? 10.692 -15.504 6.741 1.00 90.50 328 ARG A N 1
ATOM 2601 C CA . ARG A 1 328 ? 11.643 -16.292 5.932 1.00 90.50 328 ARG A CA 1
ATOM 2602 C C . ARG A 1 328 ? 11.062 -17.607 5.432 1.00 90.50 328 ARG A C 1
ATOM 2604 O O . ARG A 1 328 ? 11.546 -18.174 4.461 1.00 90.50 328 ARG A O 1
ATOM 2611 N N . ASP A 1 329 ? 10.020 -18.092 6.087 1.00 91.31 329 ASP A N 1
ATOM 2612 C CA . ASP A 1 329 ? 9.357 -19.348 5.771 1.00 91.31 329 ASP A CA 1
ATOM 2613 C C . ASP A 1 329 ? 7.894 -19.308 6.236 1.00 91.31 329 ASP A C 1
ATOM 2615 O O . ASP A 1 329 ? 7.425 -18.342 6.848 1.00 91.31 329 ASP A O 1
ATOM 2619 N N . PHE A 1 330 ? 7.151 -20.364 5.909 1.00 93.25 330 PHE A N 1
ATOM 2620 C CA . PHE A 1 330 ? 5.742 -20.464 6.271 1.00 93.25 330 PHE A CA 1
ATOM 2621 C C . PHE A 1 330 ? 5.525 -20.741 7.769 1.00 93.25 330 PHE A C 1
ATOM 2623 O O . PHE A 1 330 ? 4.503 -20.325 8.312 1.00 93.25 330 PHE A O 1
ATOM 2630 N N . ASP A 1 331 ? 6.486 -21.358 8.461 1.00 95.19 331 ASP A N 1
ATOM 2631 C CA . ASP A 1 331 ? 6.398 -21.582 9.910 1.00 95.19 331 ASP A CA 1
ATOM 2632 C C . ASP A 1 331 ? 6.384 -20.238 10.657 1.00 95.19 331 ASP A C 1
ATOM 2634 O O . ASP A 1 331 ? 5.661 -20.059 11.638 1.00 95.19 331 ASP A O 1
ATOM 2638 N N . GLN A 1 332 ? 7.127 -19.247 10.160 1.00 94.81 332 GLN A N 1
ATOM 2639 C CA . GLN A 1 332 ? 7.091 -17.885 10.685 1.00 94.81 332 GLN A CA 1
ATOM 2640 C C . GLN A 1 332 ? 5.763 -17.185 10.400 1.00 94.81 332 GLN A C 1
ATOM 2642 O O . GLN A 1 332 ? 5.237 -16.532 11.298 1.00 94.81 332 GLN A O 1
ATOM 2647 N N . VAL A 1 333 ? 5.169 -17.366 9.213 1.00 95.94 333 VAL A N 1
ATOM 2648 C CA . VAL A 1 333 ? 3.797 -16.889 8.940 1.00 95.94 333 VAL A CA 1
ATOM 2649 C C . VAL A 1 333 ? 2.832 -17.439 9.992 1.00 95.94 333 VAL A C 1
ATOM 2651 O O . VAL A 1 333 ? 2.054 -16.686 10.576 1.00 95.94 333 VAL A O 1
ATOM 2654 N N . GLN A 1 334 ? 2.920 -18.738 10.290 1.00 97.00 334 GLN A N 1
ATOM 2655 C CA . GLN A 1 334 ? 2.087 -19.368 11.313 1.00 97.00 334 GLN A CA 1
ATOM 2656 C C . GLN A 1 334 ? 2.360 -18.807 12.712 1.00 97.00 334 GLN A C 1
ATOM 2658 O O . GLN A 1 334 ? 1.404 -18.524 13.427 1.00 97.00 334 GLN A O 1
ATOM 2663 N N . TYR A 1 335 ? 3.625 -18.600 13.085 1.00 95.81 335 TYR A N 1
ATOM 2664 C CA . TYR A 1 335 ? 4.014 -18.026 14.379 1.00 95.81 335 TYR A CA 1
ATOM 2665 C C . TYR A 1 335 ? 3.443 -16.617 14.602 1.00 95.81 335 TYR A C 1
ATOM 2667 O O . TYR A 1 335 ? 2.907 -16.321 15.671 1.00 95.81 335 TYR A O 1
ATOM 2675 N N . TYR A 1 336 ? 3.543 -15.744 13.596 1.00 96.12 336 TYR A N 1
ATOM 2676 C CA . TYR A 1 336 ? 3.038 -14.373 13.695 1.00 96.12 336 TYR A CA 1
ATOM 2677 C C . TYR A 1 336 ? 1.509 -14.323 13.727 1.00 96.12 336 TYR A C 1
ATOM 2679 O O . TYR A 1 336 ? 0.927 -13.552 14.487 1.00 96.12 336 TYR A O 1
ATOM 2687 N N . MET A 1 337 ? 0.844 -15.164 12.931 1.00 95.88 337 MET A N 1
ATOM 2688 C CA . MET A 1 337 ? -0.615 -15.158 12.842 1.00 95.88 337 MET A CA 1
ATOM 2689 C C . MET A 1 337 ? -1.303 -15.878 14.004 1.00 95.88 337 MET A C 1
ATOM 2691 O O . MET A 1 337 ? -2.370 -15.443 14.434 1.00 95.88 337 MET A O 1
ATOM 2695 N N . LEU A 1 338 ? -0.762 -16.998 14.487 1.00 96.19 338 LEU A N 1
ATOM 2696 C CA . LEU A 1 338 ? -1.422 -17.844 15.480 1.00 96.19 338 LEU A CA 1
ATOM 2697 C C . LEU A 1 338 ? -0.775 -17.678 16.863 1.00 96.19 338 LEU A C 1
ATOM 2699 O O . LEU A 1 338 ? 0.425 -17.917 16.974 1.00 96.19 338 LEU A O 1
ATOM 2703 N N . PRO A 1 339 ? -1.554 -17.372 17.923 1.00 96.19 339 PRO A N 1
ATOM 2704 C CA . PRO A 1 339 ? -3.023 -17.299 17.965 1.00 96.19 339 PRO A CA 1
ATOM 2705 C C . PRO A 1 339 ? -3.641 -15.901 17.729 1.00 96.19 339 PRO A C 1
ATOM 2707 O O . PRO A 1 339 ? -4.866 -15.788 17.789 1.00 96.19 339 PRO A O 1
ATOM 2710 N N . LYS A 1 340 ? -2.861 -14.846 17.437 1.00 95.75 340 LYS A N 1
ATOM 2711 C CA . LYS A 1 340 ? -3.356 -13.448 17.320 1.00 95.75 340 LYS A CA 1
ATOM 2712 C C . LYS A 1 340 ? -4.576 -13.273 16.407 1.00 95.75 340 LYS A C 1
ATOM 2714 O O . LYS A 1 340 ? -5.461 -12.461 16.680 1.00 95.75 340 LYS A O 1
ATOM 2719 N N . ILE A 1 341 ? -4.664 -14.073 15.343 1.00 96.44 341 ILE A N 1
ATOM 2720 C CA . ILE A 1 341 ? -5.751 -14.027 14.359 1.00 96.44 341 ILE A CA 1
ATOM 2721 C C . ILE A 1 341 ? -7.139 -14.225 14.982 1.00 96.44 341 ILE A C 1
ATOM 2723 O O . ILE A 1 341 ? -8.120 -13.727 14.435 1.00 96.44 341 ILE A O 1
ATOM 2727 N N . PHE A 1 342 ? -7.255 -14.923 16.118 1.00 96.38 342 PHE A N 1
ATOM 2728 C CA . PHE A 1 342 ? -8.551 -15.151 16.759 1.00 96.38 342 PHE A CA 1
ATOM 2729 C C . PHE A 1 342 ? -9.144 -13.861 17.328 1.00 96.38 342 PHE A C 1
ATOM 2731 O O . PHE A 1 342 ? -10.344 -13.631 17.172 1.00 96.38 342 PHE A O 1
ATOM 2738 N N . GLY A 1 343 ? -8.312 -12.993 17.913 1.00 94.69 343 GLY A N 1
ATOM 2739 C CA . GLY A 1 343 ? -8.739 -11.669 18.361 1.00 94.69 343 GLY A CA 1
ATOM 2740 C C . GLY A 1 343 ? -9.212 -10.812 17.187 1.00 94.69 343 GLY A C 1
ATOM 2741 O O . GLY A 1 343 ? -10.281 -10.208 17.260 1.00 94.69 343 GLY A O 1
ATOM 2742 N N . LEU A 1 344 ? -8.471 -10.831 16.072 1.00 96.19 344 LEU A N 1
ATOM 2743 C CA . LEU A 1 344 ? -8.854 -10.121 14.849 1.00 96.19 344 LEU A CA 1
ATOM 2744 C C . LEU A 1 344 ? -10.185 -10.634 14.288 1.00 96.19 344 LEU A C 1
ATOM 2746 O O . LEU A 1 344 ? -11.074 -9.840 13.991 1.00 96.19 344 LEU A O 1
ATOM 2750 N N . ALA A 1 345 ? -10.330 -11.953 14.147 1.00 96.25 345 ALA A N 1
ATOM 2751 C CA . ALA A 1 345 ? -11.536 -12.570 13.608 1.00 96.25 345 ALA A CA 1
ATOM 2752 C C . ALA A 1 345 ? -12.760 -12.264 14.479 1.00 96.25 345 ALA A C 1
ATOM 2754 O O . ALA A 1 345 ? -13.814 -11.913 13.949 1.00 96.25 345 ALA A O 1
ATOM 2755 N N . LEU A 1 346 ? -12.611 -12.336 15.808 1.00 95.25 346 LEU A N 1
ATOM 2756 C CA . LEU A 1 346 ? -13.674 -11.957 16.731 1.00 95.25 346 LEU A CA 1
ATOM 2757 C C . LEU A 1 346 ? -14.048 -10.488 16.552 1.00 95.25 346 LEU A C 1
ATOM 2759 O O . LEU A 1 346 ? -15.228 -10.184 16.441 1.00 95.25 346 LEU A O 1
ATOM 2763 N N . ARG A 1 347 ? -13.070 -9.580 16.490 1.00 93.94 347 ARG A N 1
ATOM 2764 C CA . ARG A 1 347 ? -1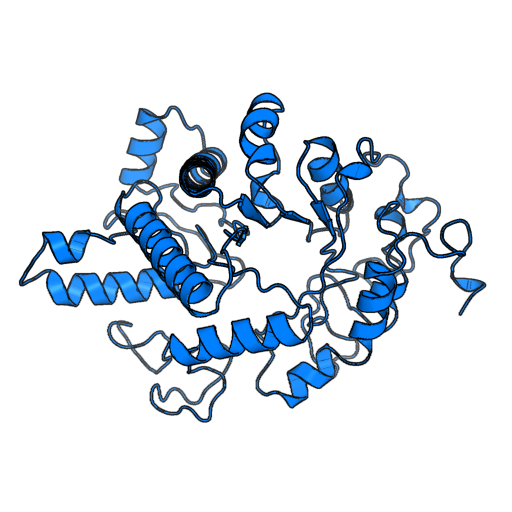3.352 -8.142 16.454 1.00 93.94 347 ARG A CA 1
ATOM 2765 C C . ARG A 1 347 ? -13.864 -7.652 15.097 1.00 93.94 347 ARG A C 1
ATOM 2767 O O . ARG A 1 347 ? -14.610 -6.680 15.036 1.00 93.94 347 ARG A O 1
ATOM 2774 N N . GLY A 1 348 ? -13.538 -8.369 14.021 1.00 94.69 348 GLY A N 1
ATOM 2775 C CA . GLY A 1 348 ? -14.169 -8.194 12.713 1.00 94.69 348 GLY A CA 1
ATOM 2776 C C . GLY A 1 348 ? -15.602 -8.731 12.634 1.00 94.69 348 GLY A C 1
ATOM 2777 O O . GLY A 1 348 ? -16.360 -8.286 11.776 1.00 94.69 348 GLY A O 1
ATOM 2778 N N . TRP A 1 349 ? -15.988 -9.656 13.519 1.00 95.50 349 TRP A N 1
ATOM 2779 C CA . TRP A 1 349 ? -17.345 -10.209 13.588 1.00 95.50 349 TRP A CA 1
ATOM 2780 C C . TRP A 1 349 ? -18.247 -9.455 14.575 1.00 95.50 349 TRP A C 1
ATOM 2782 O O . TRP A 1 349 ? -19.390 -9.128 14.266 1.00 95.50 349 TRP A O 1
ATOM 2792 N N . ASP A 1 350 ? -17.724 -9.175 15.763 1.00 92.94 350 ASP A N 1
ATOM 2793 C CA . ASP A 1 350 ? -18.368 -8.438 16.841 1.00 92.94 350 ASP A CA 1
ATOM 2794 C C . ASP A 1 350 ? -17.630 -7.109 17.029 1.00 92.94 350 ASP A C 1
ATOM 2796 O O . ASP A 1 350 ? -16.548 -7.071 17.597 1.00 92.94 350 ASP A O 1
ATOM 2800 N N . ALA A 1 351 ? -18.190 -6.004 16.546 1.00 89.12 351 ALA A N 1
ATOM 2801 C CA . ALA A 1 351 ? -17.536 -4.696 16.628 1.00 89.12 351 ALA A CA 1
ATOM 2802 C C . ALA A 1 351 ? -17.815 -3.939 17.944 1.00 89.12 351 ALA A C 1
ATOM 2804 O O . ALA A 1 351 ? -17.298 -2.836 18.115 1.00 89.12 351 ALA A O 1
ATOM 2805 N N . LYS A 1 352 ? -18.652 -4.481 18.842 1.00 86.94 352 LYS A N 1
ATOM 2806 C CA . LYS A 1 352 ? -19.049 -3.850 20.112 1.00 86.94 352 LYS A CA 1
ATOM 2807 C C . LYS A 1 352 ? -19.143 -4.914 21.211 1.00 86.94 352 LYS A C 1
ATOM 2809 O O . LYS A 1 352 ? -20.244 -5.392 21.491 1.00 86.94 352 LYS A O 1
ATOM 2814 N N . PRO A 1 353 ? -18.008 -5.296 21.818 1.00 84.06 353 PRO A N 1
ATOM 2815 C CA . PRO A 1 353 ? -18.004 -6.335 22.839 1.00 84.06 353 PRO A CA 1
ATOM 2816 C C . PRO A 1 353 ? -18.853 -5.947 24.058 1.00 84.06 353 PRO A C 1
ATOM 2818 O O . PRO A 1 353 ? -18.979 -4.777 24.391 1.00 84.06 353 PRO A O 1
ATOM 2821 N N . GLU A 1 354 ? -19.385 -6.919 24.800 1.00 82.94 354 GLU A N 1
ATOM 2822 C CA . GLU A 1 354 ? -20.220 -6.636 25.988 1.00 82.94 354 GLU A CA 1
ATOM 2823 C C . GLU A 1 354 ? -19.489 -5.831 27.081 1.00 82.94 354 GLU A C 1
ATOM 2825 O O . GLU A 1 354 ? -20.113 -5.127 27.872 1.00 82.94 354 GLU A O 1
ATOM 2830 N N . TRP A 1 355 ? -18.158 -5.904 27.112 1.00 79.94 355 TRP A N 1
ATOM 2831 C CA . TRP A 1 355 ? -17.310 -5.179 28.056 1.00 79.94 355 TRP A CA 1
ATOM 2832 C C . TRP A 1 355 ? -16.886 -3.781 27.575 1.00 79.94 355 TRP A C 1
ATOM 2834 O O . TRP A 1 355 ? -16.127 -3.127 28.285 1.00 79.94 355 TRP A O 1
ATOM 2844 N N . ASP A 1 356 ? -17.366 -3.298 26.421 1.00 73.50 356 ASP A N 1
ATOM 2845 C CA . ASP A 1 356 ? -17.013 -1.990 25.823 1.00 73.50 356 ASP A CA 1
ATOM 2846 C C . ASP A 1 356 ? -17.194 -0.821 26.827 1.00 73.50 356 ASP A C 1
ATOM 2848 O O . ASP A 1 356 ? -16.358 0.082 26.925 1.00 73.50 356 ASP A O 1
ATOM 2852 N N . ASP A 1 357 ? -18.221 -0.894 27.683 1.00 64.88 357 ASP A N 1
ATOM 2853 C CA . ASP A 1 357 ? -18.533 0.099 28.728 1.00 64.88 357 ASP A CA 1
ATOM 2854 C C . ASP A 1 357 ? -17.894 -0.192 30.103 1.00 64.88 357 ASP A C 1
ATOM 2856 O O . ASP A 1 357 ? -18.021 0.598 31.041 1.00 64.88 357 ASP A O 1
ATOM 2860 N N . ALA A 1 358 ? -17.188 -1.313 30.246 1.00 59.84 358 ALA A N 1
ATOM 2861 C CA . ALA A 1 358 ? -16.569 -1.753 31.493 1.00 59.84 358 ALA A CA 1
ATOM 2862 C C . ALA A 1 358 ? -15.033 -1.688 31.426 1.00 59.84 358 ALA A C 1
ATOM 2864 O O . ALA A 1 358 ? -14.427 -1.500 30.370 1.00 59.84 358 ALA A O 1
ATOM 2865 N N . LYS A 1 359 ? -14.371 -1.849 32.579 1.00 55.47 359 LYS A N 1
ATOM 2866 C CA . LYS A 1 359 ? -12.931 -2.132 32.595 1.00 55.47 359 LYS A CA 1
ATOM 2867 C C . LYS A 1 359 ? -12.718 -3.583 32.141 1.00 55.47 359 LYS A C 1
ATOM 2869 O O . LYS A 1 359 ? -13.229 -4.476 32.822 1.00 55.47 359 LYS A O 1
ATOM 2874 N N . PRO A 1 360 ? -11.955 -3.854 31.068 1.00 51.34 360 PRO A N 1
ATOM 2875 C CA . PRO A 1 360 ? -11.727 -5.217 30.576 1.00 51.34 360 PRO A CA 1
ATOM 2876 C C . PRO A 1 360 ? -11.112 -6.152 31.626 1.00 51.34 360 PRO A C 1
ATOM 2878 O O . PRO A 1 360 ? -11.348 -7.349 31.581 1.00 51.34 360 PRO A O 1
ATOM 2881 N N . GLU A 1 361 ? -10.399 -5.595 32.612 1.00 55.53 361 GLU A N 1
ATOM 2882 C CA . GLU A 1 361 ? -9.826 -6.275 33.791 1.00 55.53 361 GLU A CA 1
ATOM 2883 C C . GLU A 1 361 ? -10.845 -7.100 34.603 1.00 55.53 361 GLU A C 1
ATOM 2885 O O . GLU A 1 361 ? -10.459 -7.892 35.453 1.00 55.53 361 GLU A O 1
ATOM 2890 N N . THR A 1 362 ? -12.148 -6.906 34.376 1.00 53.16 362 THR A N 1
ATOM 2891 C CA . THR A 1 362 ? -13.215 -7.718 34.986 1.00 53.16 362 THR A CA 1
ATOM 2892 C C . THR A 1 362 ? -13.585 -8.974 34.183 1.00 53.16 362 THR A C 1
ATOM 2894 O O . THR A 1 362 ? -14.370 -9.783 34.673 1.00 53.16 362 THR A O 1
ATOM 2897 N N . TYR A 1 363 ? -13.022 -9.153 32.983 1.00 48.53 363 TYR A N 1
ATOM 2898 C CA . TYR A 1 363 ? -13.394 -10.186 32.006 1.00 48.53 363 TYR A CA 1
ATOM 2899 C C . TYR A 1 363 ? -12.224 -11.077 31.550 1.00 48.53 363 TYR A C 1
ATOM 2901 O O . TYR A 1 363 ? -12.427 -11.911 30.665 1.00 48.53 363 TYR A O 1
ATOM 2909 N N . ILE A 1 364 ? -11.029 -10.914 32.134 1.00 50.22 364 ILE A N 1
ATOM 2910 C CA . ILE A 1 364 ? -9.825 -11.720 31.855 1.00 50.22 364 ILE A CA 1
ATOM 2911 C C . ILE A 1 364 ? -9.371 -12.430 33.124 1.00 50.22 364 ILE A C 1
ATOM 2913 O O . ILE A 1 364 ? -9.307 -11.753 34.176 1.00 50.22 364 ILE A O 1
#

Secondary structure (DSSP, 8-state):
--B---SS-SSSBPPBSB--S-TT-TTSTTS----HHHHHHHHHHHHHTTPPP--B---SSS-HHHHHHHHHHHHHHTTT-HHHHHTT--S-TT-------TTS-SS----TTSHHHHHHHHHHHHHHHHHHHHTT----EEE-------TTTTTT-HHHHHHHHHHT--SHHHHHHHHHHHHHHHHHHTT-EEEEEGGGGSS--HHHHHHHGGGEEEEEE---SGGGTTHHHHHHHHT--EEE--HHHHBTTB-SSS-TTS-SB-TT----TTTTTT--TT-GGGS--B-TTSPBP-TTTTTTTSPPPS-GGGEEEE--B---SS--SHHHHHHHHTTTHHHHHHHHH-SS-TTTTS-GGG--

Foldseek 3Di:
DFEADDDQLLPHHHDALWDPRDRPPPVWPRYDDDDLVNLLVVCLVCVVVVHHDAAEDEDQFQQQVVQSNLCSQLVVCVVPPNCSSLLQHFDAPFAPFAWQFPVRDRRGGTNLLGPSPVSVLVVVVVSVQVSQVSSVHGQAEYEHALPTPTPRPPVRGPSVVVVCVVVVNDDVLSVSQVNLVVNLVVCVVVNHAYEYELSNQPPDDLVSLVNRQVSHPEYEDEDCADPSVCSQQSRLVSNHLYAYNYVQQAALQFFQAPPPPTGHHQPRHHYHLCLLLQAQLQLSQLSHQAHSVRHGDPSVCSCPPHDHRDRSVSPNFYHHHYDPSNPIDVVVVCVSVPPNVVSRVVCRVPNHDPCNVHDCVVVD

pLDDT: mean 92.96, std 7.6, range [48.53, 98.81]